Protein AF-A0A7C8I198-F1 (afdb_monomer_lite)

Secondary structure (DSSP, 8-state):
--------------GGG--HHHHHHHHHHHHHHHHHHHHHHHHHHHHHHHHHHHHHHHHTTS-HHHHHS-TTSS-HHHHHHHHHHH---SHHHHHHHTHHHHHHHHHHHHHHHT----S-HHHHHHHHHHHHHHHHHHHHHHHHHHHHHHHHHHHHHHHHHHHHHHHHH-----SS----TTS--PPPS-SHHHHHHHHHHHHSHHHHHHHHTT--HHHHHHHHHSTT-S-SS------------S---PPPPP--

Radius of gyration: 26.75 Å; chains: 1; bounding box: 54×34×114 Å

Organism: NCBI:txid100035

Sequence (256 aa):
MSDQPPTLQSESPDLVKMTQEEYRLFLQTELQKWETRIEWVYQDMDMTETNYRQTGLFYHSTSLQTRTFTPGVLPAPVMQQLKSAFEISSFEEYKAVFAPIYRVTAMLNEARLNLRQSYQIKLLADRCNKVSHLVCEARELWAASRDQYIALKTHVNELMEEEKRRRSRSNVLAWFIPLVKDGMVMPTRTGGEWDIYRKWIWALPETQRSVQAGRSLDTIAVHELYPGYWPEDGHDHVELGQPRPLFGIAPRPEMN

Structure (mmCIF, N/CA/C/O backbone):
data_AF-A0A7C8I198-F1
#
_entry.id   AF-A0A7C8I198-F1
#
loop_
_atom_site.group_PDB
_atom_site.id
_atom_site.type_symbol
_atom_site.label_atom_id
_atom_site.label_alt_id
_atom_site.label_comp_id
_atom_site.label_asym_id
_atom_site.label_entity_id
_atom_site.label_seq_id
_atom_site.pdbx_PDB_ins_code
_atom_site.Cartn_x
_atom_site.Cartn_y
_atom_site.Cartn_z
_atom_site.occupancy
_atom_site.B_iso_or_equiv
_atom_site.auth_seq_id
_atom_site.auth_comp_id
_atom_site.auth_asym_id
_atom_site.auth_atom_id
_atom_site.pdbx_PDB_model_num
ATOM 1 N N . MET A 1 1 ? 6.773 17.607 8.225 1.00 35.84 1 MET A N 1
ATOM 2 C CA . MET A 1 1 ? 5.729 17.725 9.262 1.00 35.84 1 MET A CA 1
ATOM 3 C C . MET A 1 1 ? 6.008 16.630 10.272 1.00 35.84 1 MET A C 1
ATOM 5 O O . MET A 1 1 ? 6.383 15.543 9.856 1.00 35.84 1 MET A O 1
ATOM 9 N N . SER A 1 2 ? 6.016 16.949 11.564 1.00 29.34 2 SER A N 1
ATOM 10 C CA . SER A 1 2 ? 6.378 15.982 12.604 1.00 29.34 2 SER A CA 1
ATOM 11 C C . SER A 1 2 ? 5.176 15.075 12.867 1.00 29.34 2 SER A C 1
ATOM 13 O O . SER A 1 2 ? 4.345 15.406 13.704 1.00 29.34 2 SER A O 1
ATOM 15 N N . ASP A 1 3 ? 5.072 13.963 12.133 1.00 36.66 3 ASP A N 1
ATOM 16 C CA . ASP A 1 3 ? 4.035 12.926 12.295 1.00 36.66 3 ASP A CA 1
ATOM 17 C C . ASP A 1 3 ? 4.314 12.047 13.522 1.00 36.66 3 ASP A C 1
ATOM 19 O O . ASP A 1 3 ? 4.319 10.816 13.454 1.00 36.66 3 ASP A O 1
ATOM 23 N N . GLN A 1 4 ? 4.603 12.670 14.665 1.00 38.44 4 GLN A N 1
ATOM 24 C CA . GLN A 1 4 ? 4.551 11.927 15.911 1.00 38.44 4 GLN A CA 1
ATOM 25 C C . GLN A 1 4 ? 3.078 11.788 16.298 1.00 38.44 4 GLN A C 1
ATOM 27 O O . GLN A 1 4 ? 2.404 12.808 16.471 1.00 38.44 4 GLN A O 1
ATOM 32 N N . PRO A 1 5 ? 2.556 10.553 16.426 1.00 45.06 5 PRO A N 1
ATOM 33 C CA . PRO A 1 5 ? 1.232 10.363 16.989 1.00 45.06 5 PRO A CA 1
ATOM 34 C C . PRO A 1 5 ? 1.202 11.036 18.368 1.00 45.06 5 PRO A C 1
ATOM 36 O O . PRO A 1 5 ? 2.214 10.990 19.072 1.00 45.06 5 PRO A O 1
ATOM 39 N N . PRO A 1 6 ? 0.083 11.671 18.756 1.00 39.38 6 PRO A N 1
ATOM 40 C CA . PRO A 1 6 ? -0.012 12.397 20.014 1.00 39.38 6 PRO A CA 1
ATOM 41 C C . PRO A 1 6 ? 0.483 11.522 21.169 1.00 39.38 6 PRO A C 1
ATOM 43 O O . PRO A 1 6 ? -0.087 10.465 21.456 1.00 39.38 6 PRO A O 1
ATOM 46 N N . THR A 1 7 ? 1.582 11.951 21.793 1.00 38.97 7 THR A N 1
ATOM 47 C CA . THR A 1 7 ? 2.193 11.268 22.931 1.00 38.97 7 THR A CA 1
ATOM 48 C C . THR A 1 7 ? 1.197 11.296 24.083 1.00 38.97 7 THR A C 1
ATOM 50 O O . THR A 1 7 ? 0.856 12.359 24.599 1.00 38.97 7 THR A O 1
ATOM 53 N N . LEU A 1 8 ? 0.689 10.123 24.457 1.00 43.75 8 LEU A N 1
ATOM 54 C CA . LEU A 1 8 ? -0.256 9.958 25.556 1.00 43.75 8 LEU A CA 1
ATOM 55 C C . LEU A 1 8 ? 0.433 10.298 26.883 1.00 43.75 8 LEU A C 1
ATOM 57 O O . LEU A 1 8 ? 1.130 9.465 27.457 1.00 43.75 8 LEU A O 1
ATOM 61 N N . GLN A 1 9 ? 0.203 11.505 27.398 1.00 38.78 9 GLN A N 1
ATOM 62 C CA . GLN A 1 9 ? 0.329 11.750 28.830 1.00 38.78 9 GLN A CA 1
ATOM 63 C C . GLN A 1 9 ? -0.868 11.077 29.509 1.00 38.78 9 GLN A C 1
ATOM 65 O O . GLN A 1 9 ? -1.995 11.563 29.473 1.00 38.78 9 GLN A O 1
ATOM 70 N N . SER A 1 10 ? -0.620 9.881 30.038 1.00 43.16 10 SER A N 1
ATOM 71 C CA . SER A 1 10 ? -1.574 9.089 30.810 1.00 43.16 10 SER A CA 1
ATOM 72 C C . SER A 1 10 ? -1.747 9.702 32.202 1.00 43.16 10 SER A C 1
ATOM 74 O O . SER A 1 10 ? -1.237 9.170 33.187 1.00 43.16 10 SER A O 1
ATOM 76 N N . GLU A 1 11 ? -2.469 10.814 32.306 1.00 49.53 11 GLU A N 1
ATOM 77 C CA . GLU A 1 11 ? -3.082 11.192 33.579 1.00 49.53 11 GLU A CA 1
ATOM 78 C C . GLU A 1 11 ? -4.261 10.245 33.811 1.00 49.53 11 GLU A C 1
ATOM 80 O O . GLU A 1 11 ? -5.388 10.502 33.391 1.00 49.53 11 GLU A O 1
ATOM 85 N N . SER A 1 12 ? -3.979 9.082 34.403 1.00 56.38 12 SER A N 1
ATOM 86 C CA . SER A 1 12 ? -5.031 8.180 34.860 1.00 56.38 12 SER A CA 1
ATOM 87 C C . SER A 1 12 ? -5.838 8.926 35.922 1.00 56.38 12 SER A C 1
ATOM 89 O O . SER A 1 12 ? -5.264 9.257 36.964 1.00 56.38 12 SER A O 1
ATOM 91 N N . PRO A 1 13 ? -7.132 9.217 35.694 1.00 62.44 13 PRO A N 1
ATOM 92 C CA . PRO A 1 13 ? -7.964 9.790 36.739 1.00 62.44 13 PRO A CA 1
ATOM 93 C C . PRO A 1 13 ? -7.928 8.867 37.958 1.00 62.44 13 PRO A C 1
ATOM 95 O O . PRO A 1 13 ? -7.777 7.652 37.821 1.00 62.44 13 PRO A O 1
ATOM 98 N N . ASP A 1 14 ? -8.043 9.446 39.151 1.00 73.25 14 ASP A N 1
ATOM 99 C CA . ASP A 1 14 ? -8.038 8.723 40.423 1.00 73.25 14 ASP A CA 1
ATOM 100 C C . ASP A 1 14 ? -9.321 7.862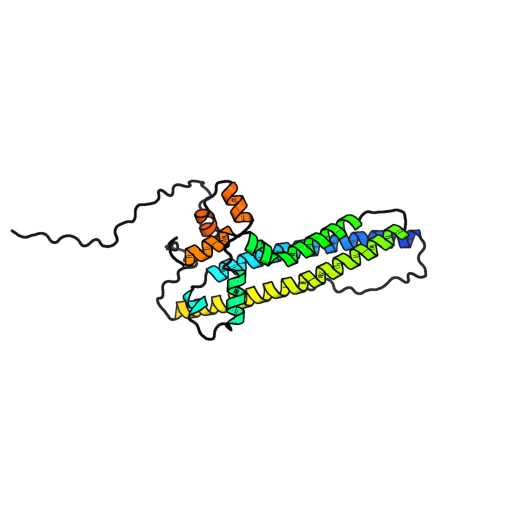 40.507 1.00 73.25 14 ASP A C 1
ATOM 102 O O . ASP A 1 14 ? -10.333 8.250 41.095 1.00 73.25 14 ASP A O 1
ATOM 106 N N . LEU A 1 15 ? -9.307 6.704 39.827 1.00 67.81 15 LEU A N 1
ATOM 107 C CA . LEU A 1 15 ? -10.460 5.822 39.569 1.00 67.81 15 LEU A CA 1
ATOM 108 C C . LEU A 1 15 ? -11.161 5.372 40.862 1.00 67.81 15 LEU A C 1
ATOM 110 O O . LEU A 1 15 ? -12.314 4.953 40.832 1.00 67.81 15 LEU A O 1
ATOM 114 N N . VAL A 1 16 ? -10.477 5.489 42.001 1.00 69.31 16 VAL A N 1
ATOM 115 C CA . VAL A 1 16 ? -10.940 5.093 43.336 1.00 69.31 16 VAL A CA 1
ATOM 116 C C . VAL A 1 16 ? -12.102 5.967 43.845 1.00 69.31 16 VAL A C 1
ATOM 118 O O . VAL A 1 16 ? -12.804 5.553 44.764 1.00 69.31 16 VAL A O 1
ATOM 121 N N . LYS A 1 17 ? -12.354 7.147 43.252 1.00 85.81 17 LYS A N 1
ATOM 122 C CA . LYS A 1 17 ? -13.399 8.089 43.714 1.00 85.81 17 LYS A CA 1
ATOM 123 C C . LYS A 1 17 ? -14.579 8.291 42.758 1.00 85.81 17 LYS A C 1
ATOM 125 O O . LYS A 1 17 ? -15.480 9.053 43.097 1.00 85.81 17 LYS A O 1
ATOM 130 N N . MET A 1 18 ? -14.600 7.643 41.592 1.00 92.44 18 MET A N 1
ATOM 131 C CA . MET A 1 18 ? -15.671 7.857 40.609 1.00 92.44 18 MET A CA 1
ATOM 132 C C . MET A 1 18 ? -16.963 7.141 41.016 1.00 92.44 18 MET A C 1
ATOM 134 O O . MET A 1 18 ? -16.963 5.965 41.385 1.00 92.44 18 MET A O 1
ATOM 138 N N . THR A 1 19 ? -18.091 7.834 40.890 1.00 94.50 19 THR A N 1
ATOM 139 C CA . THR A 1 19 ? -19.419 7.217 40.927 1.00 94.50 19 THR A CA 1
ATOM 140 C C . THR A 1 19 ? -19.600 6.260 39.742 1.00 94.50 19 THR A C 1
ATOM 142 O O . THR A 1 19 ? -18.906 6.342 38.726 1.00 94.50 19 THR A O 1
ATOM 145 N N . GLN A 1 20 ? -20.571 5.346 39.836 1.00 93.25 20 GLN A N 1
ATOM 146 C CA . GLN A 1 20 ? -20.873 4.414 38.742 1.00 93.25 20 GLN A CA 1
ATOM 147 C C . GLN A 1 20 ? -21.224 5.134 37.431 1.00 93.25 20 GLN A C 1
ATOM 149 O O . GLN A 1 20 ? -20.839 4.677 36.356 1.00 93.25 20 GLN A O 1
ATOM 154 N N . GLU A 1 21 ? -21.927 6.263 37.518 1.00 94.06 21 GLU A N 1
ATOM 155 C CA . GLU A 1 21 ? -22.330 7.051 36.354 1.00 94.06 21 GLU A CA 1
ATOM 156 C C . GLU A 1 21 ? -21.140 7.775 35.713 1.00 94.06 21 GLU A C 1
ATOM 158 O O . GLU A 1 21 ? -20.976 7.730 34.494 1.00 94.06 21 GLU A O 1
ATOM 163 N N . GLU A 1 22 ? -20.254 8.360 36.523 1.00 94.56 22 GLU A N 1
ATOM 164 C CA . GLU A 1 22 ? -19.010 8.960 36.029 1.00 94.56 22 GLU A CA 1
ATOM 165 C C . GLU A 1 22 ? -18.119 7.906 35.365 1.00 94.56 22 GLU A C 1
ATOM 167 O O . GLU A 1 22 ? -17.575 8.146 34.288 1.00 94.56 22 GLU A O 1
ATOM 172 N N . TYR A 1 23 ? -17.997 6.717 35.963 1.00 94.31 23 TYR A N 1
ATOM 173 C CA . TYR A 1 23 ? -17.209 5.631 35.384 1.00 94.31 23 TYR A CA 1
ATOM 174 C C . TYR A 1 23 ? -17.820 5.108 34.075 1.00 94.31 23 TYR A C 1
ATOM 176 O O . TYR A 1 23 ? -17.100 4.847 33.110 1.00 94.31 23 TYR A O 1
ATOM 184 N N . ARG A 1 24 ? -19.155 5.013 33.994 1.00 95.06 24 ARG A N 1
ATOM 185 C CA . ARG A 1 24 ? -19.866 4.696 32.748 1.00 95.06 24 ARG A CA 1
ATOM 186 C C . ARG A 1 24 ? -19.532 5.714 31.662 1.00 95.06 24 ARG A C 1
ATOM 188 O O . ARG A 1 24 ? -19.115 5.312 30.579 1.00 95.06 24 ARG A O 1
ATOM 195 N N . LEU A 1 25 ? -19.674 7.007 31.954 1.00 95.19 25 LEU A N 1
ATOM 196 C CA . LEU A 1 25 ? -19.384 8.087 31.010 1.00 95.19 25 LEU A CA 1
ATOM 197 C C . LEU A 1 25 ? -17.915 8.075 30.564 1.00 95.19 25 LEU A C 1
ATOM 199 O O . LEU A 1 25 ? -17.629 8.246 29.377 1.00 95.19 25 LEU A O 1
ATOM 203 N N . PHE A 1 26 ? -16.991 7.807 31.489 1.00 95.12 26 PHE A N 1
ATOM 204 C CA . PHE A 1 26 ? -15.577 7.614 31.180 1.00 95.12 26 PHE A CA 1
ATOM 205 C C . PHE A 1 26 ? -15.370 6.489 30.157 1.00 95.12 26 PHE A C 1
ATOM 207 O O . PHE A 1 26 ? -14.764 6.724 29.115 1.00 95.12 26 PHE A O 1
ATOM 214 N N . LEU A 1 27 ? -15.936 5.298 30.382 1.00 95.50 27 LEU A N 1
ATOM 215 C CA . LEU A 1 27 ? -15.808 4.174 29.445 1.00 95.50 27 LEU A CA 1
ATOM 216 C C . LEU A 1 27 ? -16.413 4.484 28.068 1.00 95.50 27 LEU A C 1
ATOM 218 O O . LEU A 1 27 ? -15.827 4.139 27.044 1.00 95.50 27 LEU A O 1
ATOM 222 N N . GLN A 1 28 ? -17.565 5.158 28.026 1.00 95.06 28 GLN A N 1
ATOM 223 C CA . GLN A 1 28 ? -18.186 5.579 26.765 1.00 95.06 28 GLN A CA 1
ATOM 224 C C . GLN A 1 28 ? -17.299 6.568 25.998 1.00 95.06 28 GLN A C 1
ATOM 226 O O . GLN A 1 28 ? -17.158 6.451 24.779 1.00 95.06 28 GLN A O 1
ATOM 231 N N . THR A 1 29 ? -16.670 7.497 26.718 1.00 95.19 29 THR A N 1
ATOM 232 C CA . THR A 1 29 ? -15.712 8.459 26.163 1.00 95.19 29 THR A CA 1
ATOM 233 C C . THR A 1 29 ? -14.463 7.753 25.636 1.00 95.19 29 THR A C 1
ATOM 235 O O . THR A 1 29 ? -13.978 8.075 24.553 1.00 95.19 29 THR A O 1
ATOM 238 N N . GLU A 1 30 ? -13.952 6.751 26.352 1.00 94.12 30 GLU A N 1
ATOM 239 C CA . GLU A 1 30 ? -12.823 5.946 25.879 1.00 94.12 30 GLU A CA 1
ATOM 240 C C . GLU A 1 30 ? -13.163 5.172 24.598 1.00 94.12 30 GLU A C 1
ATOM 242 O O . GLU A 1 30 ? -12.364 5.181 23.662 1.00 94.12 30 GLU A O 1
ATOM 247 N N . LEU A 1 31 ? -14.357 4.575 24.484 1.00 94.12 31 LEU A N 1
ATOM 248 C CA . LEU A 1 31 ? -14.793 3.936 23.232 1.00 94.12 31 LEU A CA 1
ATOM 249 C C . LEU A 1 31 ? -14.829 4.926 22.059 1.00 94.12 31 LEU A C 1
ATOM 251 O O . LEU A 1 31 ? -14.364 4.592 20.973 1.00 94.12 31 LEU A O 1
ATOM 255 N N . GLN A 1 32 ? -15.311 6.153 22.271 1.00 94.06 32 GLN A N 1
ATOM 256 C CA . GLN A 1 32 ? -15.292 7.189 21.228 1.00 94.06 32 GLN A CA 1
ATOM 257 C C . GLN A 1 32 ? -13.862 7.561 20.813 1.00 94.06 32 GLN A C 1
ATOM 259 O O . GLN A 1 32 ? -13.572 7.699 19.627 1.00 94.06 32 GLN A O 1
ATOM 264 N N . LYS A 1 33 ? -12.925 7.665 21.765 1.00 94.81 33 LYS A N 1
ATOM 265 C CA . LYS A 1 33 ? -11.507 7.899 21.441 1.00 94.81 33 LYS A CA 1
ATOM 266 C C . LYS A 1 33 ? -10.920 6.763 20.602 1.00 94.81 33 LYS A C 1
ATOM 268 O O . LYS A 1 33 ? -10.093 7.020 19.725 1.00 94.81 33 LYS A O 1
ATOM 273 N N . TRP A 1 34 ? -11.323 5.518 20.860 1.00 95.06 34 TRP A N 1
ATOM 274 C CA . TRP A 1 34 ? -10.886 4.373 20.063 1.00 95.06 34 TRP A CA 1
ATOM 275 C C . TRP A 1 34 ? -11.403 4.409 18.628 1.00 95.06 34 TRP A C 1
ATOM 277 O O . TRP A 1 34 ? -10.648 4.043 17.733 1.00 95.06 34 TRP A O 1
ATOM 287 N N . GLU A 1 35 ? -12.624 4.891 18.392 1.00 95.19 35 GLU A N 1
ATOM 288 C CA . GLU A 1 35 ? -13.154 5.089 17.037 1.00 95.19 35 GLU A CA 1
ATOM 289 C C . GLU A 1 35 ? -12.236 5.995 16.213 1.00 95.19 35 GLU A C 1
ATOM 291 O O . GLU A 1 35 ? -11.743 5.585 15.162 1.00 95.19 35 GLU A O 1
ATOM 296 N N . THR A 1 36 ? -11.900 7.173 16.747 1.00 93.50 36 THR A N 1
ATOM 297 C CA . THR A 1 36 ? -10.961 8.096 16.099 1.00 93.50 36 THR A CA 1
ATOM 298 C C . THR A 1 36 ? -9.615 7.425 15.837 1.00 93.50 36 THR A C 1
ATOM 300 O O . THR A 1 36 ? -9.072 7.536 14.743 1.00 93.50 36 THR A O 1
ATOM 303 N N . ARG A 1 37 ? -9.065 6.683 16.806 1.00 93.50 37 ARG A N 1
ATOM 304 C CA . ARG A 1 37 ? -7.781 5.980 16.626 1.00 93.50 37 ARG A CA 1
ATOM 305 C C . ARG A 1 37 ? -7.839 4.927 15.521 1.00 93.50 37 ARG A C 1
ATOM 307 O O . ARG A 1 37 ? -6.871 4.798 14.783 1.00 93.50 37 ARG A O 1
ATOM 314 N N . ILE A 1 38 ? -8.942 4.189 15.408 1.00 96.38 38 ILE A N 1
ATOM 315 C CA . ILE A 1 38 ? -9.137 3.195 14.348 1.00 96.38 38 ILE A CA 1
ATOM 316 C C . ILE A 1 38 ? -9.147 3.877 12.974 1.00 96.38 38 ILE A C 1
ATOM 318 O O . ILE A 1 38 ? -8.448 3.417 12.074 1.00 96.38 38 ILE A O 1
ATOM 322 N N . GLU A 1 39 ? -9.868 4.991 12.825 1.00 95.44 39 GLU A N 1
ATOM 323 C CA . GLU A 1 39 ? -9.894 5.762 11.572 1.00 95.44 39 GLU A CA 1
ATOM 324 C C . GLU A 1 39 ? -8.511 6.290 11.179 1.00 95.44 39 GLU A C 1
ATOM 326 O O . GLU A 1 39 ? -8.121 6.200 10.017 1.00 95.44 39 GLU A O 1
ATOM 331 N N . TRP A 1 40 ? -7.724 6.765 12.147 1.00 93.69 40 TRP A N 1
ATOM 332 C CA . TRP A 1 40 ? -6.342 7.181 11.896 1.00 93.69 40 TRP A CA 1
ATOM 333 C C . TRP A 1 40 ? -5.474 6.043 11.347 1.00 93.69 40 TRP A C 1
ATOM 335 O O . TRP A 1 40 ? -4.679 6.269 10.437 1.00 93.69 40 TRP A O 1
ATOM 345 N N . VAL A 1 41 ? -5.622 4.819 11.869 1.00 94.38 41 VAL A N 1
ATOM 346 C CA . VAL A 1 41 ? -4.869 3.664 11.352 1.00 94.38 41 VAL A CA 1
ATOM 347 C C . VAL A 1 41 ? -5.322 3.313 9.931 1.00 94.38 41 VAL A C 1
ATOM 349 O O . VAL A 1 41 ? -4.471 3.035 9.092 1.00 94.38 41 VAL A O 1
ATOM 352 N N . TYR A 1 42 ? -6.623 3.380 9.625 1.00 95.38 42 TYR A N 1
ATOM 353 C CA . TYR A 1 42 ? -7.116 3.190 8.253 1.00 95.38 42 TYR A CA 1
ATOM 354 C C . TYR A 1 42 ? -6.515 4.194 7.270 1.00 95.38 42 TYR A C 1
ATOM 356 O O . TYR A 1 42 ? -5.971 3.794 6.244 1.00 95.38 42 TYR A O 1
ATOM 364 N N . GLN A 1 43 ? -6.535 5.480 7.617 1.00 94.31 43 GLN A N 1
ATOM 365 C CA . GLN A 1 43 ? -5.976 6.534 6.771 1.00 94.31 43 GLN A CA 1
ATOM 366 C C . GLN A 1 43 ? -4.468 6.354 6.529 1.00 94.31 43 GLN A C 1
ATOM 368 O O . GLN A 1 43 ? -4.000 6.544 5.406 1.00 94.31 43 GLN A O 1
ATOM 373 N N . ASP A 1 44 ? -3.701 5.961 7.553 1.00 93.38 44 ASP A N 1
ATOM 374 C CA . ASP A 1 44 ? -2.257 5.701 7.420 1.00 93.38 44 ASP A CA 1
ATOM 375 C C . ASP A 1 44 ? -1.972 4.487 6.511 1.00 93.38 44 ASP A C 1
ATOM 377 O O . ASP A 1 44 ? -1.031 4.511 5.709 1.00 93.38 44 ASP A O 1
ATOM 381 N N . MET A 1 45 ? -2.808 3.442 6.577 1.00 94.81 45 MET A N 1
ATOM 382 C CA . MET A 1 45 ? -2.716 2.282 5.681 1.00 94.81 45 MET A CA 1
ATOM 383 C C . MET A 1 45 ? -3.011 2.661 4.223 1.00 94.81 45 MET A C 1
ATOM 385 O O . MET A 1 45 ? -2.202 2.347 3.347 1.00 94.81 45 MET A O 1
ATOM 389 N N . ASP A 1 46 ? -4.094 3.398 3.962 1.00 93.62 46 ASP A N 1
ATOM 390 C CA . ASP A 1 46 ? -4.467 3.855 2.612 1.00 93.62 46 ASP A CA 1
ATOM 391 C C . ASP A 1 46 ? -3.381 4.756 1.993 1.00 93.62 46 ASP A C 1
ATOM 393 O O . ASP A 1 46 ? -3.013 4.634 0.815 1.00 93.62 46 ASP A O 1
ATOM 397 N N . MET A 1 47 ? -2.815 5.652 2.809 1.00 93.31 47 MET 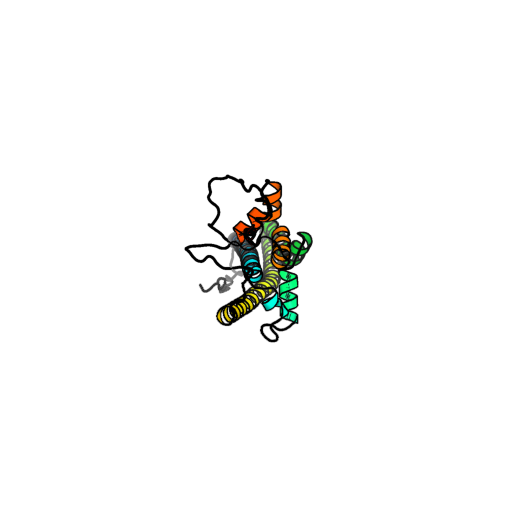A N 1
ATOM 398 C CA . MET A 1 47 ? -1.697 6.510 2.417 1.00 93.31 47 MET A CA 1
ATOM 399 C C . MET A 1 47 ? -0.453 5.684 2.074 1.00 93.31 47 MET A C 1
ATOM 401 O O . MET A 1 47 ? 0.269 5.989 1.123 1.00 93.31 47 MET A O 1
ATOM 405 N N . THR A 1 48 ? -0.188 4.618 2.824 1.00 93.19 48 THR A N 1
ATOM 406 C CA . THR A 1 48 ? 0.967 3.750 2.581 1.00 93.19 48 THR A CA 1
ATOM 407 C C . THR A 1 48 ? 0.812 2.927 1.312 1.00 93.19 48 THR A C 1
ATOM 409 O O . THR A 1 48 ? 1.769 2.834 0.547 1.00 93.19 48 THR A O 1
ATOM 412 N N . GLU A 1 49 ? -0.376 2.391 1.032 1.00 94.88 49 GLU A N 1
ATOM 413 C CA . GLU A 1 49 ? -0.655 1.716 -0.239 1.00 94.88 49 GLU A CA 1
ATOM 414 C C . GLU A 1 49 ? -0.438 2.670 -1.426 1.00 94.88 49 GLU A C 1
ATOM 416 O O . GLU A 1 49 ? 0.200 2.320 -2.422 1.00 94.88 49 GLU A O 1
ATOM 421 N N . THR A 1 50 ? -0.870 3.924 -1.283 1.00 94.31 50 THR A N 1
ATOM 422 C CA . THR A 1 50 ? -0.626 4.982 -2.275 1.00 94.31 50 THR A CA 1
ATOM 423 C C . THR A 1 50 ? 0.867 5.279 -2.449 1.00 94.31 50 THR A C 1
ATOM 425 O O . THR A 1 50 ? 1.362 5.322 -3.577 1.00 94.31 50 THR A O 1
ATOM 428 N N . ASN A 1 51 ? 1.615 5.405 -1.352 1.00 94.62 51 ASN A N 1
ATOM 429 C CA . ASN A 1 51 ? 3.067 5.596 -1.381 1.00 94.62 51 ASN A CA 1
ATOM 430 C C . ASN A 1 51 ? 3.806 4.404 -2.005 1.00 94.62 51 ASN A C 1
ATOM 432 O O . ASN A 1 51 ? 4.793 4.604 -2.715 1.00 94.62 51 ASN A O 1
ATOM 436 N N . TYR A 1 52 ? 3.349 3.176 -1.754 1.00 96.50 52 TYR A N 1
ATOM 437 C CA . TYR A 1 52 ? 3.884 1.966 -2.373 1.00 96.50 52 TYR A CA 1
ATOM 438 C C . TYR A 1 52 ? 3.706 2.013 -3.893 1.00 96.50 52 TYR A C 1
ATOM 440 O O . TYR A 1 52 ? 4.679 1.805 -4.615 1.00 96.50 52 TYR A O 1
ATOM 448 N N . ARG A 1 53 ? 2.516 2.377 -4.392 1.00 96.44 53 ARG A N 1
ATOM 449 C CA . ARG A 1 53 ? 2.272 2.530 -5.837 1.00 96.44 53 ARG A CA 1
ATOM 450 C C . ARG A 1 53 ? 3.176 3.576 -6.467 1.00 96.44 53 ARG A C 1
ATOM 452 O O . ARG A 1 53 ? 3.837 3.296 -7.461 1.00 96.44 53 ARG A O 1
ATOM 459 N N . GLN A 1 54 ? 3.274 4.755 -5.857 1.00 95.81 54 GLN A N 1
ATOM 460 C CA . GLN A 1 54 ? 4.157 5.809 -6.353 1.00 95.81 54 GLN A CA 1
ATOM 461 C C . GLN A 1 54 ? 5.626 5.358 -6.374 1.00 95.81 54 GLN A C 1
ATOM 463 O O . GLN A 1 54 ? 6.369 5.644 -7.311 1.00 95.81 54 GLN A O 1
ATOM 468 N N . THR A 1 55 ? 6.041 4.611 -5.352 1.00 97.12 55 THR A N 1
ATOM 469 C CA . THR A 1 55 ? 7.388 4.044 -5.262 1.00 97.12 55 THR A CA 1
ATOM 470 C C . THR A 1 55 ? 7.618 2.990 -6.350 1.00 97.12 55 THR A C 1
ATOM 472 O O . THR A 1 55 ? 8.684 2.973 -6.960 1.00 97.12 55 THR A O 1
ATOM 475 N N . GLY A 1 56 ? 6.615 2.165 -6.659 1.00 97.25 56 GLY A N 1
ATOM 476 C CA . GLY A 1 56 ? 6.647 1.235 -7.788 1.00 97.25 56 GLY A CA 1
ATOM 477 C C . GLY A 1 56 ? 6.792 1.951 -9.130 1.00 97.25 56 GLY A C 1
ATOM 478 O O . GLY A 1 56 ? 7.636 1.566 -9.935 1.00 97.25 56 GLY A O 1
ATOM 479 N N . LEU A 1 57 ? 6.074 3.058 -9.344 1.00 95.19 57 LEU A N 1
ATOM 480 C CA . LEU A 1 57 ? 6.247 3.890 -10.542 1.00 95.19 57 LEU A CA 1
ATOM 481 C C . LEU A 1 57 ? 7.680 4.419 -10.670 1.00 95.19 57 LEU A C 1
ATOM 483 O O . LEU A 1 57 ? 8.264 4.351 -11.749 1.00 95.19 57 LEU A O 1
ATOM 487 N N . PHE A 1 58 ? 8.286 4.887 -9.576 1.00 94.88 58 PHE A N 1
ATOM 488 C CA . PHE A 1 58 ? 9.686 5.317 -9.596 1.00 94.88 58 PHE A CA 1
ATOM 489 C C . PHE A 1 58 ? 10.646 4.162 -9.869 1.00 94.88 58 PHE A C 1
ATOM 491 O O . PHE A 1 58 ? 11.551 4.313 -10.690 1.00 94.88 58 PHE A O 1
ATOM 498 N N . TYR A 1 59 ? 10.422 2.992 -9.272 1.00 96.31 59 TYR A N 1
ATOM 499 C CA . TYR A 1 59 ? 11.198 1.792 -9.574 1.00 96.31 59 TYR A CA 1
ATOM 500 C C . TYR A 1 59 ? 11.147 1.461 -11.073 1.00 96.31 59 TYR A C 1
ATOM 502 O O . TYR A 1 59 ? 12.193 1.325 -11.714 1.00 96.31 59 TYR A O 1
ATOM 510 N N . HIS A 1 60 ? 9.949 1.456 -11.659 1.00 94.50 60 HIS A N 1
ATOM 511 C CA . HIS A 1 60 ? 9.720 1.302 -13.097 1.00 94.50 60 HIS A CA 1
ATOM 512 C C . HIS A 1 60 ? 9.984 2.572 -13.910 1.00 94.50 60 HIS A C 1
ATOM 514 O O . HIS A 1 60 ? 9.562 2.665 -15.048 1.00 94.50 60 HIS A O 1
ATOM 520 N N . SER A 1 61 ? 10.685 3.565 -13.382 1.00 90.44 61 SER A N 1
ATOM 521 C CA . SER A 1 61 ? 11.253 4.642 -14.199 1.00 90.44 61 SER A CA 1
ATOM 522 C C . SER A 1 61 ? 12.771 4.489 -14.363 1.00 90.44 61 SER A C 1
ATOM 524 O O . SER A 1 61 ? 13.403 5.199 -15.153 1.00 90.44 61 SER A O 1
ATOM 526 N N . THR A 1 62 ? 13.355 3.516 -13.647 1.00 91.00 62 THR A N 1
ATOM 527 C CA . THR A 1 62 ? 14.765 3.126 -13.741 1.00 91.00 62 THR A CA 1
ATOM 528 C C . THR A 1 62 ? 14.970 2.026 -14.773 1.00 91.00 62 THR A C 1
ATOM 530 O O . THR A 1 62 ? 14.114 1.164 -14.977 1.00 91.00 62 THR A O 1
ATOM 533 N N . SER A 1 63 ? 16.124 2.029 -15.434 1.00 89.56 63 SER A N 1
ATOM 534 C CA . SER A 1 63 ? 16.439 1.030 -16.452 1.00 89.56 63 SER A CA 1
ATOM 535 C C . SER A 1 63 ? 16.827 -0.303 -15.808 1.00 89.56 63 SER A C 1
ATOM 537 O O . SER A 1 63 ? 17.529 -0.338 -14.800 1.00 89.56 63 SER A O 1
ATOM 539 N N . LEU A 1 64 ? 16.455 -1.427 -16.415 1.00 89.81 64 LEU A N 1
ATOM 540 C CA . LEU A 1 64 ? 16.887 -2.786 -16.082 1.00 89.81 64 LEU A CA 1
ATOM 541 C C . LEU A 1 64 ? 18.399 -2.841 -15.947 1.00 89.81 64 LEU A C 1
ATOM 543 O O . LEU A 1 64 ? 18.897 -3.480 -15.029 1.00 89.81 64 LEU A O 1
ATOM 547 N N . GLN A 1 65 ? 19.133 -2.110 -16.791 1.00 87.12 65 GLN A N 1
ATOM 548 C CA . GLN A 1 65 ? 20.579 -1.990 -16.650 1.00 87.12 65 GLN A CA 1
ATOM 549 C C . GLN A 1 65 ? 20.997 -1.463 -15.273 1.00 87.12 65 GLN A C 1
ATOM 551 O O . GLN A 1 65 ? 21.967 -1.946 -14.710 1.00 87.12 65 GLN A O 1
ATOM 556 N N . THR A 1 66 ? 20.289 -0.479 -14.726 1.00 88.81 66 THR A N 1
ATOM 557 C CA . THR A 1 66 ? 20.544 0.066 -13.383 1.00 88.81 66 THR A CA 1
ATOM 558 C C . THR A 1 66 ? 20.124 -0.930 -12.305 1.00 88.81 66 THR A C 1
ATOM 560 O O . THR A 1 66 ? 20.811 -1.077 -11.300 1.00 88.81 66 THR A O 1
ATOM 563 N N . ARG A 1 67 ? 19.061 -1.700 -12.563 1.00 89.50 67 ARG A N 1
ATOM 564 C CA . ARG A 1 67 ? 18.555 -2.759 -11.678 1.00 89.50 67 ARG A CA 1
ATOM 565 C C . ARG A 1 67 ? 19.376 -4.063 -11.713 1.00 89.50 67 ARG A C 1
ATOM 567 O O . ARG A 1 67 ? 19.129 -4.949 -10.901 1.00 89.50 67 ARG A O 1
ATOM 574 N N . THR A 1 68 ? 20.313 -4.238 -12.650 1.00 84.19 68 THR A N 1
ATOM 575 C CA . THR A 1 68 ? 21.041 -5.516 -12.840 1.00 84.19 68 THR A CA 1
ATOM 576 C C . THR A 1 68 ? 22.553 -5.381 -12.985 1.00 84.19 68 THR A C 1
ATOM 578 O O . THR A 1 68 ? 23.275 -6.237 -12.483 1.00 84.19 68 THR A O 1
ATOM 581 N N . PHE A 1 69 ? 23.049 -4.331 -13.641 1.00 68.81 69 PHE A N 1
ATOM 582 C CA . PHE A 1 69 ? 24.445 -4.227 -14.083 1.00 68.81 69 PHE A CA 1
ATOM 583 C C . PHE A 1 69 ? 25.275 -3.193 -13.321 1.00 68.81 69 PHE A C 1
ATOM 585 O O . PHE A 1 69 ? 26.392 -2.901 -13.746 1.00 68.81 69 PHE A O 1
ATOM 592 N N . THR A 1 70 ? 24.792 -2.662 -12.196 1.00 65.69 70 THR A N 1
ATOM 593 C CA . THR A 1 70 ? 25.587 -1.742 -11.370 1.00 65.69 70 THR A CA 1
ATOM 594 C C . THR A 1 70 ? 26.003 -2.416 -10.058 1.00 65.69 70 THR A C 1
ATOM 596 O O . THR A 1 70 ? 25.304 -2.285 -9.048 1.00 65.69 70 THR A O 1
ATOM 599 N N . PRO A 1 71 ? 27.132 -3.157 -10.041 1.00 65.50 71 PRO A N 1
ATOM 600 C CA . PRO A 1 71 ? 27.732 -3.628 -8.801 1.00 65.50 71 PRO A CA 1
ATOM 601 C C . PRO A 1 71 ? 27.923 -2.453 -7.833 1.00 65.50 71 PRO A C 1
ATOM 603 O O . PRO A 1 71 ? 28.596 -1.481 -8.168 1.00 65.50 71 PRO A O 1
ATOM 606 N N . GLY A 1 72 ? 27.332 -2.543 -6.640 1.00 70.88 72 GLY A N 1
ATOM 607 C CA . GLY A 1 72 ? 27.604 -1.614 -5.539 1.00 70.88 72 GLY A CA 1
ATOM 608 C C . GLY A 1 72 ? 26.597 -0.487 -5.305 1.00 70.88 72 GLY A C 1
ATOM 609 O O . GLY A 1 72 ? 26.810 0.276 -4.371 1.00 70.88 72 GLY A O 1
ATOM 610 N N . VAL A 1 73 ? 25.507 -0.380 -6.075 1.00 84.12 73 VAL A N 1
AT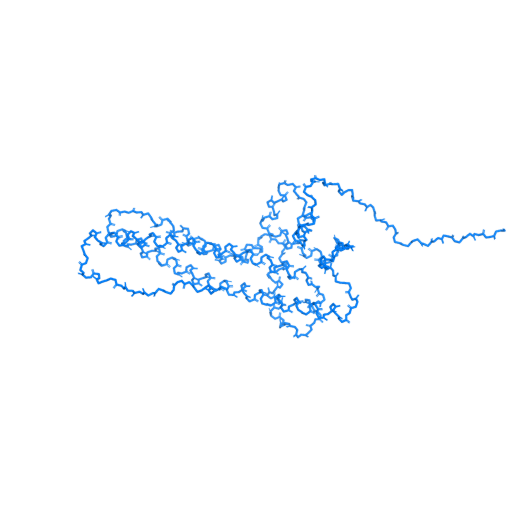OM 611 C CA . VAL A 1 73 ? 24.438 0.598 -5.756 1.00 84.12 73 VAL A CA 1
ATOM 612 C C . VAL A 1 73 ? 23.629 0.112 -4.568 1.00 84.12 73 VAL A C 1
ATOM 614 O O . VAL A 1 73 ? 23.501 0.809 -3.573 1.00 84.12 73 VAL A O 1
ATOM 617 N N . LEU A 1 74 ? 23.131 -1.119 -4.668 1.00 90.44 74 LEU A N 1
ATOM 618 C CA . LEU A 1 74 ? 22.391 -1.791 -3.613 1.00 90.44 74 LEU A CA 1
ATOM 619 C C . LEU A 1 74 ? 22.915 -3.222 -3.443 1.00 90.44 74 LEU A C 1
ATOM 621 O O . LEU A 1 74 ? 23.272 -3.868 -4.436 1.00 90.44 74 LEU A O 1
ATOM 625 N N . PRO A 1 75 ? 22.945 -3.754 -2.207 1.00 92.19 75 PRO A N 1
ATOM 626 C CA . PRO A 1 75 ? 23.248 -5.159 -1.963 1.00 92.19 75 PRO A CA 1
ATOM 627 C C . PRO A 1 75 ? 22.262 -6.096 -2.680 1.00 92.19 75 PRO A C 1
ATOM 629 O O . PRO A 1 75 ? 21.075 -5.793 -2.802 1.00 92.19 75 PRO A O 1
ATOM 632 N N . ALA A 1 76 ? 22.723 -7.282 -3.092 1.00 92.06 76 A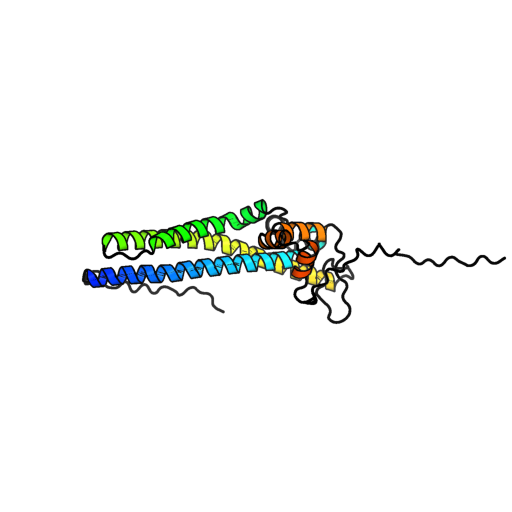LA A N 1
ATOM 633 C CA . ALA A 1 76 ? 21.883 -8.264 -3.790 1.00 92.06 76 ALA A CA 1
ATOM 634 C C . ALA A 1 76 ? 20.581 -8.642 -3.041 1.00 92.06 76 ALA A C 1
ATOM 636 O O . ALA A 1 76 ? 19.541 -8.697 -3.700 1.00 92.06 76 ALA A O 1
ATOM 637 N N . PRO A 1 77 ? 20.572 -8.826 -1.700 1.00 94.38 77 PRO A N 1
ATOM 638 C CA . PRO A 1 77 ? 19.331 -9.084 -0.962 1.00 94.38 77 PRO A CA 1
ATOM 639 C C . PRO A 1 77 ? 18.309 -7.945 -1.077 1.00 94.38 77 PRO A C 1
ATOM 641 O O . PRO A 1 77 ? 17.116 -8.199 -1.220 1.00 94.38 77 PRO A O 1
ATOM 644 N N . VAL A 1 78 ? 18.773 -6.692 -1.086 1.00 94.88 78 VAL A N 1
ATOM 645 C CA . VAL A 1 78 ? 17.909 -5.511 -1.240 1.00 94.88 78 VAL A CA 1
ATOM 646 C C . VAL A 1 78 ? 17.331 -5.452 -2.652 1.00 94.88 78 VAL A C 1
ATOM 648 O O . VAL A 1 78 ? 16.139 -5.217 -2.834 1.00 94.88 78 VAL A O 1
ATOM 651 N N . MET A 1 79 ? 18.145 -5.743 -3.670 1.00 94.69 79 MET A N 1
ATOM 652 C CA . MET A 1 79 ? 17.653 -5.830 -5.048 1.00 94.69 79 MET A CA 1
ATOM 653 C C . MET A 1 79 ? 16.625 -6.946 -5.231 1.00 94.69 79 MET A C 1
ATOM 655 O O . MET A 1 79 ? 15.644 -6.760 -5.950 1.00 94.69 79 MET A O 1
ATOM 659 N N . GLN A 1 80 ? 16.819 -8.093 -4.577 1.00 94.75 80 GLN A N 1
ATOM 660 C CA . GLN A 1 80 ? 15.838 -9.175 -4.580 1.00 94.75 80 GLN A CA 1
ATOM 661 C C . GLN A 1 80 ? 14.529 -8.740 -3.911 1.00 94.75 80 GLN A C 1
ATOM 663 O O . GLN A 1 80 ? 13.461 -9.015 -4.453 1.00 94.75 80 GLN A O 1
ATOM 668 N N . GLN A 1 81 ? 14.607 -8.012 -2.794 1.00 95.56 81 GLN A N 1
ATOM 669 C CA . GLN A 1 81 ? 13.438 -7.456 -2.117 1.00 95.56 81 GLN A CA 1
ATOM 670 C C . GLN A 1 81 ? 12.664 -6.491 -3.029 1.00 95.56 81 GLN A C 1
ATOM 672 O O . GLN A 1 81 ? 11.454 -6.642 -3.195 1.00 95.56 81 GLN A O 1
ATOM 677 N N . LEU A 1 82 ? 13.354 -5.556 -3.692 1.00 96.88 82 LEU A N 1
ATOM 678 C CA . LEU A 1 82 ? 12.735 -4.632 -4.648 1.00 96.88 82 LEU A CA 1
ATOM 679 C C . LEU A 1 82 ? 12.054 -5.366 -5.809 1.00 96.88 82 LEU A C 1
ATOM 681 O O . LEU A 1 82 ? 10.938 -5.016 -6.178 1.00 96.88 82 LEU A O 1
ATOM 685 N N . LYS A 1 83 ? 12.689 -6.410 -6.355 1.00 96.31 83 LYS A N 1
ATOM 686 C CA . LYS A 1 83 ? 12.083 -7.241 -7.405 1.00 96.31 83 LYS A CA 1
ATOM 687 C C . LYS A 1 83 ? 10.844 -7.976 -6.910 1.00 96.31 83 LYS A C 1
ATOM 689 O O . LYS A 1 83 ? 9.818 -7.928 -7.570 1.00 96.31 83 LYS A O 1
ATOM 694 N N . SER A 1 84 ? 10.903 -8.598 -5.731 1.00 96.50 84 SER A N 1
ATOM 695 C CA . SER A 1 84 ? 9.725 -9.262 -5.157 1.00 96.50 84 SER A CA 1
ATOM 696 C C . SER A 1 84 ? 8.571 -8.296 -4.881 1.00 96.50 84 SER A C 1
ATOM 698 O O . SER A 1 84 ? 7.418 -8.705 -4.927 1.00 96.50 84 SER A O 1
ATOM 700 N N . ALA A 1 85 ? 8.875 -7.020 -4.622 1.00 97.19 85 ALA A N 1
ATOM 701 C CA . ALA A 1 85 ? 7.873 -5.996 -4.375 1.00 97.19 85 ALA A CA 1
ATOM 702 C C . ALA A 1 85 ? 7.283 -5.417 -5.668 1.00 97.19 85 ALA A C 1
ATOM 704 O O . ALA A 1 85 ? 6.083 -5.176 -5.711 1.00 97.19 85 ALA A O 1
ATOM 705 N N . PHE A 1 86 ? 8.094 -5.169 -6.700 1.00 97.94 86 PHE A N 1
ATOM 706 C CA . PHE A 1 86 ? 7.687 -4.379 -7.869 1.00 97.94 86 PHE A CA 1
ATOM 707 C C . PHE A 1 86 ? 7.720 -5.145 -9.199 1.00 97.94 86 PHE A C 1
ATOM 709 O O . PHE A 1 86 ? 7.269 -4.630 -10.203 1.00 97.94 86 PHE A O 1
ATOM 716 N N . GLU A 1 87 ? 8.181 -6.392 -9.256 1.00 97.50 87 GLU A N 1
ATOM 717 C CA . GLU A 1 87 ? 8.101 -7.226 -10.473 1.00 97.50 87 GLU A CA 1
ATOM 718 C C . GLU A 1 87 ? 7.020 -8.313 -10.366 1.00 97.50 87 GLU A C 1
ATOM 720 O O . GLU A 1 87 ? 7.106 -9.361 -11.006 1.00 97.50 87 GLU A O 1
ATOM 725 N N . ILE A 1 88 ? 5.985 -8.052 -9.563 1.00 98.06 88 ILE A N 1
ATOM 726 C CA . ILE A 1 88 ? 4.786 -8.888 -9.491 1.00 98.06 88 ILE A CA 1
ATOM 727 C C . ILE A 1 88 ? 4.006 -8.843 -10.811 1.00 98.06 88 ILE A C 1
ATOM 729 O O . ILE A 1 88 ? 4.029 -7.861 -11.554 1.00 98.06 88 ILE A O 1
ATOM 733 N N . SER A 1 89 ? 3.306 -9.928 -11.109 1.00 97.12 89 SER A N 1
ATOM 734 C CA . SER A 1 89 ? 2.644 -10.166 -12.393 1.00 97.12 89 SER A CA 1
ATOM 735 C C . SER A 1 89 ? 1.172 -10.554 -12.275 1.00 97.12 89 SER A C 1
ATOM 737 O O . SER A 1 89 ? 0.485 -10.702 -13.289 1.00 97.12 89 SER A O 1
ATOM 739 N N . SER A 1 90 ? 0.682 -10.709 -11.046 1.00 97.38 90 SER A N 1
ATOM 740 C CA . SER A 1 90 ? -0.673 -11.148 -10.740 1.00 97.38 90 SER A CA 1
ATOM 741 C C . SER A 1 90 ? -1.252 -10.417 -9.531 1.00 97.38 90 SER A C 1
ATOM 743 O O . SER A 1 90 ? -0.533 -9.936 -8.652 1.00 97.38 90 SER A O 1
ATOM 745 N N . PHE A 1 91 ? -2.579 -10.371 -9.470 1.00 96.56 91 PHE A N 1
ATOM 746 C CA . PHE A 1 91 ? -3.298 -9.802 -8.333 1.00 96.56 91 PHE A CA 1
ATOM 747 C C . PHE A 1 91 ? -3.086 -10.619 -7.052 1.00 96.56 91 PHE A C 1
ATOM 749 O O . PHE A 1 91 ? -3.085 -10.081 -5.950 1.00 96.56 91 PHE A O 1
ATOM 756 N N . GLU A 1 92 ? -2.859 -11.922 -7.176 1.00 97.62 92 GLU A N 1
ATOM 757 C CA . GLU A 1 92 ? -2.548 -12.817 -6.068 1.00 97.62 92 GLU A CA 1
ATOM 758 C C . GLU A 1 92 ? -1.205 -12.461 -5.420 1.00 97.62 92 GLU A C 1
ATOM 760 O O . GLU A 1 92 ? -1.113 -12.412 -4.193 1.00 97.62 92 GLU A O 1
ATOM 765 N N . GLU A 1 93 ? -0.186 -12.148 -6.225 1.00 97.69 93 GLU A N 1
ATOM 766 C CA . GLU A 1 93 ? 1.104 -11.656 -5.731 1.00 97.69 93 GLU A CA 1
ATOM 767 C C . GLU A 1 93 ? 0.960 -10.281 -5.072 1.00 97.69 93 GLU A C 1
ATOM 769 O O . GLU A 1 93 ? 1.495 -10.069 -3.984 1.00 97.69 93 GLU A O 1
ATOM 774 N N . TYR A 1 94 ? 0.167 -9.377 -5.660 1.00 96.69 94 TYR A N 1
ATOM 775 C CA . TYR A 1 94 ? -0.173 -8.103 -5.020 1.00 96.69 94 TYR A CA 1
ATOM 776 C C . TYR A 1 94 ? -0.820 -8.330 -3.645 1.00 96.69 94 TYR A C 1
ATOM 778 O O . TYR A 1 94 ? -0.392 -7.769 -2.636 1.00 96.69 94 TYR A O 1
ATOM 786 N N . LYS A 1 95 ? -1.808 -9.226 -3.563 1.00 96.31 95 LYS A N 1
ATOM 787 C CA . LYS A 1 95 ? -2.454 -9.572 -2.293 1.00 96.31 95 LYS A CA 1
ATOM 788 C C . LYS A 1 95 ? -1.489 -10.183 -1.284 1.00 96.31 95 LYS A C 1
ATOM 790 O O . LYS A 1 95 ? -1.687 -9.986 -0.089 1.00 96.31 95 LYS A O 1
ATOM 795 N N . ALA A 1 96 ? -0.480 -10.927 -1.734 1.00 96.00 96 ALA A N 1
ATOM 796 C CA . ALA A 1 96 ? 0.543 -11.479 -0.855 1.00 96.00 96 ALA A CA 1
ATOM 797 C C . ALA A 1 96 ? 1.414 -10.371 -0.239 1.00 96.00 96 ALA A C 1
ATOM 799 O O . ALA A 1 96 ? 1.669 -10.416 0.964 1.00 96.00 96 ALA A O 1
ATOM 800 N N . VAL A 1 97 ? 1.787 -9.346 -1.017 1.00 94.50 97 VAL A N 1
ATOM 801 C CA . VAL A 1 97 ? 2.495 -8.151 -0.512 1.00 94.50 97 VAL A CA 1
ATOM 802 C C . VAL A 1 97 ? 1.665 -7.440 0.566 1.00 94.50 97 VAL A C 1
ATOM 804 O O . VAL A 1 97 ? 2.183 -7.094 1.625 1.00 94.50 97 VAL A O 1
ATOM 807 N N . PHE A 1 98 ? 0.355 -7.298 0.344 1.00 95.50 98 PHE A N 1
ATOM 808 C CA . PHE A 1 98 ? -0.563 -6.603 1.256 1.00 95.50 98 PHE A CA 1
ATOM 809 C C . PHE A 1 98 ? -1.212 -7.499 2.327 1.00 95.50 98 PHE A C 1
ATOM 811 O O . PHE A 1 98 ? -2.024 -7.023 3.124 1.00 95.50 98 PHE A O 1
ATOM 818 N N . ALA A 1 99 ? -0.837 -8.779 2.423 1.00 95.31 99 ALA A N 1
ATOM 819 C CA . ALA A 1 99 ? -1.429 -9.716 3.380 1.00 95.31 99 ALA A CA 1
ATOM 820 C C . ALA A 1 99 ? -1.354 -9.247 4.851 1.00 95.31 99 ALA A C 1
ATOM 822 O O . ALA A 1 99 ? -2.356 -9.392 5.563 1.00 95.31 99 ALA A O 1
ATOM 823 N N . PRO A 1 100 ? -0.244 -8.640 5.329 1.00 94.44 100 PRO A N 1
ATOM 824 C CA . PRO A 1 100 ? -0.192 -8.075 6.677 1.00 94.44 100 PRO A CA 1
ATOM 825 C C . PRO A 1 100 ? -1.225 -6.964 6.899 1.00 94.44 100 PRO A C 1
ATOM 827 O O . PRO A 1 100 ? -1.893 -6.953 7.931 1.00 94.44 100 PRO A O 1
ATOM 830 N N . ILE A 1 101 ? -1.418 -6.081 5.914 1.00 94.31 101 ILE A N 1
ATOM 831 C CA . ILE A 1 101 ? -2.399 -4.987 5.977 1.00 94.31 101 ILE A CA 1
ATOM 832 C C . ILE A 1 101 ? -3.816 -5.555 6.063 1.00 94.31 101 ILE A C 1
ATOM 834 O O . ILE A 1 101 ? -4.583 -5.140 6.925 1.00 94.31 101 ILE A O 1
ATOM 838 N N . TYR A 1 102 ? -4.153 -6.574 5.268 1.00 95.44 102 TYR A N 1
ATOM 839 C CA . TYR A 1 102 ? -5.476 -7.206 5.349 1.00 95.44 102 TYR A CA 1
ATOM 840 C C . TYR A 1 102 ? -5.754 -7.834 6.718 1.00 95.44 102 TYR A C 1
ATOM 842 O O . TYR A 1 102 ? -6.890 -7.791 7.199 1.00 95.44 102 TYR A O 1
ATOM 850 N N . ARG A 1 103 ? -4.727 -8.383 7.378 1.00 96.56 103 ARG A N 1
ATOM 851 C CA . ARG A 1 103 ? -4.852 -8.875 8.755 1.00 96.56 103 ARG A CA 1
ATOM 852 C C . ARG A 1 103 ? -5.126 -7.730 9.734 1.00 96.56 103 ARG A C 1
ATOM 854 O O . ARG A 1 103 ? -6.037 -7.859 10.549 1.00 96.56 103 ARG A O 1
ATOM 861 N N . VAL A 1 104 ? -4.408 -6.611 9.620 1.00 97.56 104 VAL A N 1
ATOM 862 C CA . VAL A 1 104 ? -4.662 -5.394 10.416 1.00 97.56 104 VAL A CA 1
ATOM 863 C C . VAL A 1 104 ? -6.096 -4.900 10.196 1.00 97.56 104 VAL A C 1
ATOM 865 O O . VAL A 1 104 ? -6.831 -4.706 11.162 1.00 97.56 104 VAL A O 1
ATOM 868 N N . THR A 1 105 ? -6.547 -4.785 8.944 1.00 97.44 105 THR A N 1
ATOM 869 C CA . THR A 1 105 ? -7.925 -4.405 8.593 1.00 97.44 105 THR A CA 1
ATOM 870 C C . THR A 1 105 ? -8.963 -5.317 9.248 1.00 97.44 105 THR A C 1
ATOM 872 O O . THR A 1 105 ? -9.954 -4.832 9.791 1.00 97.44 105 THR A O 1
ATOM 875 N N . ALA A 1 106 ? -8.753 -6.637 9.244 1.00 97.81 106 ALA A N 1
ATOM 876 C CA . ALA A 1 106 ? -9.669 -7.574 9.892 1.00 97.81 106 ALA A CA 1
ATOM 877 C C . ALA A 1 106 ? -9.777 -7.322 11.409 1.00 97.81 106 ALA A C 1
ATOM 879 O O . ALA A 1 106 ? -10.884 -7.285 11.947 1.00 97.81 106 ALA A O 1
ATOM 880 N N . MET A 1 107 ? -8.649 -7.071 12.080 1.00 98.19 107 MET A N 1
ATOM 881 C CA . MET A 1 107 ? -8.609 -6.773 13.517 1.00 98.19 107 MET A CA 1
ATOM 882 C C . MET A 1 107 ? -9.282 -5.439 13.852 1.00 98.19 107 MET A C 1
ATOM 884 O O . MET A 1 107 ? -10.050 -5.352 14.810 1.00 98.19 107 MET A O 1
ATOM 888 N N . LEU A 1 108 ? -9.046 -4.402 13.044 1.00 98.00 108 LEU A N 1
ATOM 889 C CA . LEU A 1 108 ? -9.694 -3.101 13.211 1.00 98.00 108 LEU A CA 1
ATOM 890 C C . LEU A 1 108 ? -11.204 -3.190 12.969 1.00 98.00 108 LEU A C 1
ATOM 892 O O . LEU A 1 108 ? -11.979 -2.589 13.710 1.00 98.00 108 LEU A O 1
ATOM 896 N N . ASN A 1 109 ? -11.648 -3.974 11.986 1.00 97.81 109 ASN A N 1
ATOM 897 C CA . ASN A 1 109 ? -13.069 -4.243 11.771 1.00 97.81 109 ASN A CA 1
ATOM 898 C C . ASN A 1 109 ? -13.700 -4.964 12.965 1.00 97.81 109 ASN A C 1
ATOM 900 O O . ASN A 1 109 ? -14.779 -4.571 13.413 1.00 97.81 109 ASN A O 1
ATOM 904 N N . GLU A 1 110 ? -13.024 -5.960 13.541 1.00 97.50 110 GLU A N 1
ATOM 905 C CA . GLU A 1 110 ? -13.494 -6.591 14.775 1.00 97.50 110 GLU A CA 1
ATOM 906 C C . GLU A 1 110 ? -13.555 -5.586 15.938 1.00 97.50 110 GLU A C 1
ATOM 908 O O . GLU A 1 110 ? -14.537 -5.562 16.688 1.00 97.50 110 GLU A O 1
ATOM 913 N N . ALA A 1 111 ? -12.562 -4.703 16.068 1.00 97.44 111 ALA A N 1
ATOM 914 C CA . ALA A 1 111 ? -12.575 -3.644 17.071 1.00 97.44 111 ALA A CA 1
ATOM 915 C C . ALA A 1 111 ? -13.786 -2.710 16.881 1.00 97.44 111 ALA A C 1
ATOM 917 O O . ALA A 1 111 ? -14.502 -2.443 17.847 1.00 97.44 111 ALA A O 1
ATOM 918 N N . ARG A 1 112 ? -14.108 -2.310 15.641 1.00 96.75 112 ARG A N 1
ATOM 919 C CA . ARG A 1 112 ? -15.295 -1.486 15.330 1.00 96.75 112 ARG A CA 1
ATOM 920 C C . ARG A 1 112 ? -16.600 -2.138 15.769 1.00 96.75 112 ARG A C 1
ATOM 922 O O . ARG A 1 112 ? -17.467 -1.460 16.319 1.00 96.75 112 ARG A O 1
ATOM 929 N N . LEU A 1 113 ? -16.740 -3.453 15.596 1.00 95.81 113 LEU A N 1
ATOM 930 C CA . LEU A 1 113 ? -17.931 -4.182 16.050 1.00 95.81 113 LEU A CA 1
ATOM 931 C C . LEU A 1 113 ? -18.138 -4.089 17.575 1.00 95.81 113 LEU A C 1
ATOM 933 O O . LEU A 1 113 ? -19.271 -4.218 18.048 1.00 95.81 113 LEU A O 1
ATOM 937 N N . ASN A 1 114 ? -17.071 -3.822 18.335 1.00 95.31 114 ASN A N 1
ATOM 938 C CA . ASN A 1 114 ? -17.084 -3.683 19.791 1.00 95.31 114 ASN A CA 1
ATOM 939 C C . ASN A 1 114 ? -17.235 -2.230 20.283 1.00 95.31 114 ASN A C 1
ATOM 941 O O . ASN A 1 114 ? -17.399 -2.030 21.484 1.00 95.31 114 ASN A O 1
ATOM 945 N N . LEU A 1 115 ? -17.293 -1.228 19.397 1.00 93.94 115 LEU A N 1
ATOM 946 C CA . LEU A 1 115 ? -17.505 0.188 19.760 1.00 93.94 115 LEU A CA 1
ATOM 947 C C . LEU A 1 115 ? -18.950 0.524 20.172 1.00 93.94 115 LEU A C 1
ATOM 949 O O . LEU A 1 115 ? -19.288 1.674 20.448 1.00 93.94 115 LEU A O 1
ATOM 953 N N . ARG A 1 116 ? -19.839 -0.473 20.210 1.00 90.44 116 ARG A N 1
ATOM 954 C CA . ARG A 1 116 ? -21.248 -0.267 20.555 1.00 90.44 116 ARG A CA 1
ATOM 955 C C . ARG A 1 116 ? -21.385 0.275 21.976 1.00 90.44 116 ARG A C 1
ATOM 957 O O . ARG A 1 116 ? -20.826 -0.276 22.927 1.00 90.44 116 ARG A O 1
ATOM 964 N N . GLN A 1 117 ? -22.238 1.280 22.126 1.00 85.12 117 GLN A N 1
ATOM 965 C CA . GLN A 1 117 ? -22.613 1.820 23.428 1.00 85.12 117 GLN A CA 1
ATOM 966 C C . GLN A 1 117 ? -23.467 0.811 24.221 1.00 85.12 117 GLN A C 1
ATOM 968 O O . GLN A 1 117 ? -24.096 -0.094 23.664 1.00 85.12 117 GLN A O 1
ATOM 973 N N . SER A 1 118 ? -23.440 0.928 25.546 1.00 87.69 118 SER A N 1
ATOM 974 C CA . SER A 1 118 ? -24.225 0.118 26.483 1.00 87.69 118 SER A CA 1
ATOM 975 C C . SER A 1 118 ? -24.453 0.904 27.773 1.00 87.69 118 SER A C 1
ATOM 977 O O . SER A 1 118 ? -23.658 1.774 28.118 1.00 87.69 118 SER A O 1
ATOM 979 N N . TYR A 1 119 ? -25.530 0.593 28.493 1.00 84.31 119 TYR A N 1
ATOM 980 C CA . TYR A 1 119 ? -25.764 1.103 29.850 1.00 84.31 119 TYR A CA 1
ATOM 981 C C . TYR A 1 119 ? -25.129 0.213 30.929 1.00 84.31 119 TYR A C 1
ATOM 983 O O . TYR A 1 119 ? -24.943 0.649 32.060 1.00 84.31 119 TYR A O 1
ATOM 991 N N . GLN A 1 120 ? -24.762 -1.027 30.591 1.00 95.19 120 GLN A N 1
ATOM 992 C CA . GLN A 1 120 ? -24.129 -1.958 31.524 1.00 95.19 120 GLN A CA 1
ATOM 993 C C . GLN A 1 120 ? -22.619 -1.702 31.598 1.00 95.19 120 GLN A C 1
ATOM 995 O O . GLN A 1 120 ? -21.896 -1.980 30.640 1.00 95.19 120 GLN A O 1
ATOM 1000 N N . ILE A 1 121 ? -22.146 -1.227 32.755 1.00 93.88 121 ILE A N 1
ATOM 1001 C CA . ILE A 1 121 ? -20.736 -0.871 33.005 1.00 93.88 121 ILE A CA 1
ATOM 1002 C C . ILE A 1 121 ? -19.790 -2.037 32.717 1.00 93.88 121 ILE A C 1
ATOM 1004 O O . ILE A 1 121 ? -18.803 -1.857 32.014 1.00 93.88 121 ILE A O 1
ATOM 1008 N N . LYS A 1 122 ? -20.105 -3.243 33.208 1.00 94.62 122 LYS A N 1
ATOM 1009 C CA . LYS A 1 122 ? -19.261 -4.429 32.992 1.00 94.62 122 LYS A CA 1
ATOM 1010 C C . LYS A 1 122 ? -19.053 -4.712 31.500 1.00 94.62 122 LYS A C 1
ATOM 1012 O O . LYS A 1 122 ? -17.926 -4.875 31.057 1.00 94.62 122 LYS A O 1
ATOM 1017 N N . LEU A 1 123 ? -20.135 -4.673 30.720 1.00 94.44 123 LEU A N 1
ATOM 1018 C CA . LEU A 1 123 ? -20.079 -4.885 29.274 1.00 94.44 123 LEU A CA 1
ATOM 1019 C C . LEU A 1 123 ? -19.295 -3.779 28.549 1.00 94.44 123 LEU A C 1
ATOM 1021 O O . LEU A 1 123 ? -18.593 -4.069 27.585 1.00 94.44 123 LEU A O 1
ATOM 1025 N N . LEU A 1 124 ? -19.407 -2.520 28.990 1.00 93.88 124 LEU A N 1
ATOM 1026 C CA . LEU A 1 124 ? -18.586 -1.426 28.459 1.00 93.88 124 LEU A CA 1
ATOM 1027 C C . LEU A 1 124 ? -17.100 -1.643 28.756 1.00 93.88 124 LEU A C 1
ATOM 1029 O O . LEU A 1 124 ? -16.283 -1.493 27.854 1.00 93.88 124 LEU A O 1
ATOM 1033 N N . ALA A 1 125 ? -16.755 -2.022 29.987 1.00 94.31 125 ALA A N 1
ATOM 1034 C CA . ALA A 1 125 ? -15.374 -2.271 30.387 1.00 94.31 125 ALA A CA 1
ATOM 1035 C C . ALA A 1 125 ? -14.760 -3.428 29.580 1.00 94.31 125 ALA A C 1
ATOM 1037 O O . ALA A 1 125 ? -13.667 -3.283 29.033 1.00 94.31 125 ALA A O 1
ATOM 1038 N N . ASP A 1 126 ? -15.498 -4.531 29.416 1.00 95.19 126 ASP A N 1
ATOM 1039 C CA . ASP A 1 126 ? -15.075 -5.676 28.602 1.00 95.19 126 ASP A CA 1
ATOM 1040 C C . ASP A 1 126 ? -14.839 -5.269 27.135 1.00 95.19 126 ASP A C 1
ATOM 1042 O O . ASP A 1 126 ? -13.835 -5.652 26.528 1.00 95.19 126 ASP A O 1
ATOM 1046 N N . ARG A 1 127 ? -15.723 -4.433 26.570 1.00 95.44 127 ARG A N 1
ATOM 1047 C CA . ARG A 1 127 ? -15.565 -3.878 25.216 1.00 95.44 127 ARG A CA 1
ATOM 1048 C C . ARG A 1 127 ? -14.348 -2.968 25.104 1.00 95.44 127 ARG A C 1
ATOM 1050 O O . ARG A 1 127 ? -13.576 -3.148 24.168 1.00 95.44 127 ARG A O 1
ATOM 1057 N N . CYS A 1 128 ? -14.143 -2.042 26.042 1.00 95.12 128 CYS A N 1
ATOM 1058 C CA . CYS A 1 128 ? -12.963 -1.173 26.068 1.00 95.12 128 CYS A CA 1
ATOM 1059 C C . CYS A 1 128 ? -11.671 -1.992 26.075 1.00 95.12 128 CYS A C 1
ATOM 1061 O O . CYS A 1 128 ? -10.773 -1.723 25.281 1.00 95.12 128 CYS A O 1
ATOM 1063 N N . ASN A 1 129 ? -11.598 -3.017 26.927 1.00 95.56 129 ASN A N 1
ATOM 1064 C CA . ASN A 1 129 ? -10.435 -3.897 27.014 1.00 95.56 129 ASN A CA 1
ATOM 1065 C C . ASN A 1 129 ? -10.202 -4.652 25.700 1.00 95.56 129 ASN A C 1
ATOM 1067 O O . ASN A 1 129 ? -9.078 -4.680 25.199 1.00 95.56 129 ASN A O 1
ATOM 1071 N N . LYS A 1 130 ? -11.264 -5.212 25.107 1.00 97.12 130 LYS A N 1
ATOM 1072 C CA . LYS A 1 130 ? -11.174 -5.931 23.832 1.00 97.12 130 LYS A CA 1
ATOM 1073 C C . LYS A 1 130 ? -10.741 -5.020 22.680 1.00 97.12 130 LYS A C 1
ATOM 1075 O O . LYS A 1 130 ? -9.852 -5.391 21.919 1.00 97.12 130 LYS A O 1
ATOM 1080 N N . VAL A 1 131 ? -11.339 -3.834 22.559 1.00 97.56 131 VAL A N 1
ATOM 1081 C CA . VAL A 1 131 ? -10.973 -2.834 21.542 1.00 97.56 131 VAL A CA 1
ATOM 1082 C C . VAL A 1 131 ? -9.524 -2.400 21.723 1.00 97.56 131 VAL A C 1
ATOM 1084 O O . VAL A 1 131 ? -8.771 -2.411 20.756 1.00 97.56 131 VAL A O 1
ATOM 1087 N N . SER A 1 132 ? -9.120 -2.080 22.954 1.00 96.19 132 SER A N 1
ATOM 1088 C CA . SER A 1 132 ? -7.745 -1.697 23.280 1.00 96.19 132 SER A CA 1
ATOM 1089 C C . SER A 1 132 ? -6.747 -2.770 22.841 1.00 96.19 132 SER A C 1
ATOM 1091 O O . SER A 1 132 ? -5.812 -2.468 22.106 1.00 96.19 132 SER A O 1
ATOM 1093 N N . HIS A 1 133 ? -6.989 -4.035 23.203 1.00 97.00 133 HIS A N 1
ATOM 1094 C CA . HIS A 1 133 ? -6.126 -5.151 22.813 1.00 97.00 133 HIS A CA 1
ATOM 1095 C C . HIS A 1 133 ? -6.010 -5.284 21.289 1.00 97.00 133 HIS A C 1
ATOM 1097 O O . HIS A 1 133 ? -4.903 -5.297 20.756 1.00 97.00 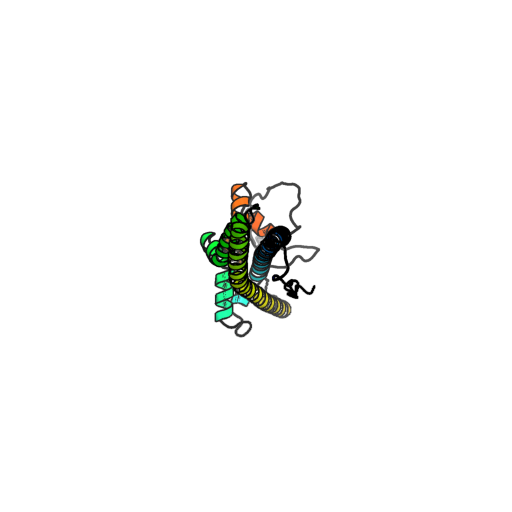133 HIS A O 1
ATOM 1103 N N . LEU A 1 134 ? -7.146 -5.342 20.582 1.00 97.88 134 LEU A N 1
ATOM 1104 C CA . LEU A 1 134 ? -7.172 -5.489 19.124 1.00 97.88 134 LEU A CA 1
ATOM 1105 C C . LEU A 1 134 ? -6.454 -4.336 18.420 1.00 97.88 134 LEU A C 1
ATOM 1107 O O . LEU A 1 134 ? -5.685 -4.572 17.495 1.00 97.88 134 LEU A O 1
ATOM 1111 N N . VAL A 1 135 ? -6.686 -3.094 18.854 1.00 96.19 135 VAL A N 1
ATOM 1112 C CA . VAL A 1 135 ? -6.063 -1.915 18.242 1.00 96.19 135 VAL A CA 1
ATOM 1113 C C . VAL A 1 135 ? -4.563 -1.865 18.539 1.00 96.19 135 VAL A C 1
ATOM 1115 O O . VAL A 1 135 ? -3.795 -1.517 17.648 1.00 96.19 135 VAL A O 1
ATOM 1118 N N . CYS A 1 136 ? -4.118 -2.219 19.747 1.00 93.81 136 CYS A N 1
ATOM 1119 C CA . CYS A 1 136 ? -2.690 -2.275 20.071 1.00 93.81 136 CYS A CA 1
ATOM 1120 C C . CYS A 1 136 ? -1.956 -3.329 19.232 1.00 93.81 136 CYS A C 1
ATOM 1122 O O . CYS A 1 136 ? -0.975 -2.993 18.573 1.00 93.81 136 CYS A O 1
ATOM 1124 N N . GLU A 1 137 ? -2.474 -4.557 19.167 1.00 95.69 137 GLU A N 1
ATOM 1125 C CA . GLU A 1 137 ? -1.882 -5.629 18.356 1.00 95.69 137 GLU A CA 1
ATOM 1126 C C . GLU A 1 137 ? -1.898 -5.269 16.855 1.00 95.69 137 GLU A C 1
ATOM 1128 O O . GLU A 1 137 ? -0.904 -5.448 16.147 1.00 95.69 137 GLU A O 1
ATOM 1133 N N . ALA A 1 138 ? -2.994 -4.672 16.369 1.00 96.44 138 ALA A N 1
ATOM 1134 C CA . ALA A 1 138 ? -3.101 -4.179 14.997 1.00 96.44 138 ALA A CA 1
ATOM 1135 C C . ALA A 1 138 ? -2.045 -3.105 14.689 1.00 96.44 138 ALA A C 1
ATOM 1137 O O . ALA A 1 138 ? -1.447 -3.122 13.614 1.00 96.44 138 ALA A O 1
ATOM 1138 N N . ARG A 1 139 ? -1.775 -2.190 15.630 1.00 94.00 139 ARG A N 1
ATOM 1139 C CA . ARG A 1 139 ? -0.755 -1.142 15.478 1.00 94.00 139 ARG A CA 1
ATOM 1140 C C . ARG A 1 139 ? 0.665 -1.696 15.447 1.00 94.00 139 ARG A C 1
ATOM 1142 O O . ARG A 1 139 ? 1.473 -1.184 14.679 1.00 94.00 139 ARG A O 1
ATOM 1149 N N . GLU A 1 140 ? 0.975 -2.708 16.249 1.00 93.12 140 GLU A N 1
ATOM 1150 C CA . GLU A 1 140 ? 2.296 -3.349 16.240 1.00 93.12 140 GLU A CA 1
ATOM 1151 C C . GLU A 1 140 ? 2.560 -4.062 14.909 1.00 93.12 140 GLU A C 1
ATOM 1153 O O . GLU A 1 140 ? 3.597 -3.845 14.277 1.00 93.12 140 GLU A O 1
ATOM 1158 N N . LEU A 1 141 ? 1.585 -4.844 14.432 1.00 94.00 141 LEU A N 1
ATOM 1159 C CA . LEU A 1 141 ? 1.666 -5.504 13.127 1.00 94.00 141 LEU A CA 1
ATOM 1160 C C . LEU A 1 141 ? 1.754 -4.485 11.979 1.00 94.00 141 LEU A C 1
ATOM 1162 O O . LEU A 1 141 ? 2.495 -4.681 11.008 1.00 94.00 141 LEU A O 1
ATOM 1166 N N . TRP A 1 142 ? 1.015 -3.381 12.104 1.00 94.50 142 TRP A N 1
ATOM 1167 C CA . TRP A 1 142 ? 1.052 -2.286 11.148 1.00 94.50 142 TRP A CA 1
ATOM 1168 C C . TRP A 1 142 ? 2.422 -1.607 11.095 1.00 94.50 142 TRP A C 1
ATOM 1170 O O . TRP A 1 142 ? 2.971 -1.447 10.007 1.00 94.50 142 TRP A O 1
ATOM 1180 N N . ALA A 1 143 ? 3.009 -1.270 12.246 1.00 92.88 143 ALA A N 1
ATOM 1181 C CA . ALA A 1 143 ? 4.310 -0.610 12.321 1.00 92.88 143 ALA A CA 1
ATOM 1182 C C . ALA A 1 143 ? 5.402 -1.417 11.599 1.00 92.88 143 ALA A C 1
ATOM 1184 O O . ALA A 1 143 ? 6.106 -0.877 10.748 1.00 92.88 143 ALA A O 1
ATOM 1185 N N . ALA A 1 144 ? 5.461 -2.731 11.841 1.00 91.50 144 ALA A N 1
ATOM 1186 C CA . ALA A 1 144 ? 6.417 -3.611 11.170 1.00 91.50 144 ALA A CA 1
ATOM 1187 C C . ALA A 1 144 ? 6.236 -3.639 9.640 1.00 91.50 144 ALA A C 1
ATOM 1189 O O . ALA A 1 144 ? 7.213 -3.701 8.895 1.00 91.50 144 ALA A O 1
ATOM 1190 N N . SER A 1 145 ? 4.989 -3.578 9.163 1.00 92.62 145 SER A N 1
ATOM 1191 C CA . SER A 1 145 ? 4.682 -3.541 7.727 1.00 92.62 145 SER A CA 1
ATOM 1192 C C . SER A 1 145 ? 5.062 -2.190 7.115 1.00 92.62 145 SER A C 1
ATOM 1194 O O . SER A 1 145 ? 5.686 -2.131 6.058 1.00 92.62 145 SER A O 1
ATOM 1196 N N . ARG A 1 146 ? 4.736 -1.091 7.803 1.00 93.75 146 ARG A N 1
ATOM 1197 C CA . ARG A 1 146 ? 5.060 0.280 7.399 1.00 93.75 146 ARG A CA 1
ATOM 1198 C C . ARG A 1 146 ? 6.567 0.492 7.242 1.00 93.75 146 ARG A C 1
ATOM 1200 O O . ARG A 1 146 ? 6.990 1.072 6.242 1.00 93.75 146 ARG A O 1
ATOM 1207 N N . ASP A 1 147 ? 7.372 -0.015 8.172 1.00 93.25 147 ASP A N 1
ATOM 1208 C CA . ASP A 1 147 ? 8.834 0.103 8.118 1.00 93.25 147 ASP A CA 1
ATOM 1209 C C . ASP A 1 147 ? 9.424 -0.557 6.861 1.00 93.25 147 ASP A C 1
ATOM 1211 O O . ASP A 1 147 ? 10.342 -0.013 6.242 1.00 93.25 147 ASP A O 1
ATOM 1215 N N . GLN A 1 148 ? 8.849 -1.678 6.411 1.00 93.06 148 GLN A N 1
ATOM 1216 C CA . GLN A 1 148 ? 9.256 -2.326 5.161 1.00 93.06 148 GLN A CA 1
ATOM 1217 C C . GLN A 1 148 ? 8.980 -1.434 3.943 1.00 93.06 148 GLN A C 1
ATOM 1219 O O . GLN A 1 148 ? 9.843 -1.300 3.076 1.00 93.06 148 GLN A O 1
ATOM 1224 N N . TYR A 1 149 ? 7.820 -0.773 3.883 1.00 94.12 149 TYR A N 1
ATOM 1225 C CA . TYR A 1 149 ? 7.497 0.153 2.790 1.00 94.12 149 TYR A CA 1
ATOM 1226 C C . TYR A 1 149 ? 8.396 1.396 2.786 1.00 94.12 149 TYR A C 1
ATOM 1228 O O . TYR A 1 149 ? 8.816 1.854 1.720 1.00 94.12 149 TYR A O 1
ATOM 1236 N N . ILE A 1 150 ? 8.742 1.920 3.966 1.00 94.31 150 ILE A N 1
ATOM 1237 C CA . ILE A 1 150 ? 9.697 3.029 4.106 1.00 94.31 150 ILE A CA 1
ATOM 1238 C C . ILE A 1 150 ? 11.081 2.616 3.584 1.00 94.31 150 ILE A C 1
ATOM 1240 O O . ILE A 1 150 ? 11.718 3.380 2.848 1.00 94.31 150 ILE A O 1
ATOM 1244 N N . ALA A 1 151 ? 11.531 1.401 3.906 1.00 95.81 151 ALA A N 1
ATOM 1245 C CA . ALA A 1 151 ? 12.788 0.860 3.396 1.00 95.81 151 ALA A CA 1
ATOM 1246 C C . ALA A 1 151 ? 12.769 0.724 1.863 1.00 95.81 151 ALA A C 1
ATOM 1248 O O . ALA A 1 151 ? 13.676 1.223 1.197 1.00 95.81 151 ALA A O 1
ATOM 1249 N N . LEU A 1 152 ? 11.702 0.154 1.283 1.00 96.75 152 LEU A N 1
ATOM 1250 C CA . LEU A 1 152 ? 11.540 0.052 -0.176 1.00 96.75 152 LEU A CA 1
ATOM 1251 C C . LEU A 1 152 ? 11.655 1.421 -0.858 1.00 96.75 152 LEU A C 1
ATOM 1253 O O . LEU A 1 152 ? 12.413 1.567 -1.815 1.00 96.75 152 LEU A O 1
ATOM 1257 N N . LYS A 1 153 ? 10.957 2.439 -0.339 1.00 97.38 153 LYS A N 1
ATOM 1258 C CA . LYS A 1 153 ? 11.021 3.813 -0.863 1.00 97.38 153 LYS A CA 1
ATOM 1259 C C . LYS A 1 153 ? 12.437 4.378 -0.827 1.00 97.38 153 LYS A C 1
ATOM 1261 O O . LYS A 1 153 ? 12.873 5.004 -1.791 1.00 97.38 153 LYS A O 1
ATOM 1266 N N . THR A 1 154 ? 13.160 4.138 0.263 1.00 96.69 154 THR A N 1
ATOM 1267 C CA . THR A 1 154 ? 14.549 4.585 0.422 1.00 96.69 154 THR A CA 1
ATOM 1268 C C . THR A 1 154 ? 15.445 3.957 -0.647 1.00 96.69 154 THR A C 1
ATOM 1270 O O . THR A 1 154 ? 16.124 4.674 -1.377 1.00 96.69 154 THR A O 1
ATOM 1273 N N . HIS A 1 155 ? 15.352 2.641 -0.838 1.00 96.12 155 HIS A N 1
ATOM 1274 C CA . HIS A 1 155 ? 16.144 1.924 -1.838 1.00 96.12 155 HIS A CA 1
ATOM 1275 C C . HIS A 1 155 ? 15.788 2.308 -3.282 1.00 96.12 155 HIS A C 1
ATOM 1277 O O . HIS A 1 155 ? 16.670 2.417 -4.134 1.00 96.12 155 HIS A O 1
ATOM 1283 N N . VAL A 1 156 ? 14.513 2.573 -3.579 1.00 96.75 156 VAL A N 1
ATOM 1284 C CA . VAL A 1 156 ? 14.114 3.086 -4.899 1.00 96.75 156 VAL A CA 1
ATOM 1285 C C . VAL A 1 156 ? 14.692 4.478 -5.156 1.00 96.75 156 VAL A C 1
ATOM 1287 O O . VAL A 1 156 ? 15.169 4.731 -6.260 1.00 96.75 156 VAL A O 1
ATOM 1290 N N . ASN A 1 157 ? 14.726 5.364 -4.157 1.00 95.69 157 ASN A N 1
ATOM 1291 C CA . ASN A 1 157 ? 15.363 6.676 -4.313 1.00 95.69 157 ASN A CA 1
ATOM 1292 C C . ASN A 1 157 ? 16.866 6.549 -4.617 1.00 95.69 157 ASN A C 1
ATOM 1294 O O . ASN A 1 157 ? 17.384 7.277 -5.461 1.00 95.69 157 ASN A O 1
ATOM 1298 N N . GLU A 1 158 ? 17.560 5.597 -3.988 1.00 94.38 158 GLU A N 1
ATOM 1299 C CA . GLU A 1 158 ? 18.967 5.308 -4.295 1.00 94.38 158 GLU A CA 1
ATOM 1300 C C . GLU A 1 158 ? 19.154 4.835 -5.749 1.00 94.38 158 GLU A C 1
ATOM 1302 O O . GLU A 1 158 ? 20.059 5.313 -6.442 1.00 94.38 158 GLU A O 1
ATOM 1307 N N . LEU A 1 159 ? 18.262 3.967 -6.253 1.00 93.44 159 LEU A N 1
ATOM 1308 C CA . LEU A 1 159 ? 18.257 3.554 -7.665 1.00 93.44 159 LEU A CA 1
ATOM 1309 C C . LEU A 1 159 ? 17.986 4.721 -8.617 1.00 93.44 159 LEU A C 1
ATOM 1311 O O . LEU A 1 159 ? 18.624 4.818 -9.665 1.00 93.44 159 LEU A O 1
ATOM 1315 N N . MET A 1 160 ? 17.061 5.612 -8.264 1.00 92.75 160 MET A N 1
ATOM 1316 C CA . MET A 1 160 ? 16.743 6.801 -9.054 1.00 92.75 160 MET A CA 1
ATOM 1317 C C . MET A 1 160 ? 17.941 7.747 -9.171 1.00 92.75 160 MET A C 1
ATOM 1319 O O . MET A 1 160 ? 18.236 8.251 -10.258 1.00 92.75 160 MET A O 1
ATOM 1323 N N . GLU A 1 161 ? 18.673 7.959 -8.078 1.00 92.12 161 GLU A N 1
ATOM 1324 C CA . GLU A 1 161 ? 19.889 8.774 -8.096 1.00 92.12 161 GLU A CA 1
ATOM 1325 C C . GLU A 1 161 ? 21.014 8.116 -8.908 1.00 92.12 161 GLU A C 1
ATOM 1327 O O . GLU A 1 161 ? 21.753 8.810 -9.611 1.00 92.12 161 GLU A O 1
ATOM 1332 N N . GLU A 1 162 ? 21.143 6.785 -8.880 1.00 90.94 162 GLU A N 1
ATOM 1333 C CA . GLU A 1 162 ? 22.049 6.075 -9.792 1.00 90.94 162 GLU A CA 1
ATOM 1334 C C . GLU A 1 162 ? 21.652 6.267 -11.254 1.00 90.94 162 GLU A C 1
ATOM 1336 O O . GLU A 1 162 ? 22.486 6.649 -12.075 1.00 90.94 162 GLU A O 1
ATOM 1341 N N . GLU A 1 163 ? 20.385 6.030 -11.584 1.00 89.94 163 GLU A N 1
ATOM 1342 C CA . GLU A 1 163 ? 19.853 6.180 -12.936 1.00 89.94 163 GLU A CA 1
ATOM 1343 C C . GLU A 1 163 ? 20.159 7.586 -13.476 1.00 89.94 163 GLU A C 1
ATOM 1345 O O . GLU A 1 163 ? 20.690 7.742 -14.578 1.00 89.94 163 GLU A O 1
ATOM 1350 N N . LYS A 1 164 ? 19.927 8.618 -12.659 1.00 88.75 164 LYS A N 1
ATOM 1351 C CA . LYS A 1 164 ? 20.260 10.009 -12.979 1.00 88.75 164 LYS A CA 1
ATOM 1352 C C . LYS A 1 164 ? 21.759 10.214 -13.218 1.00 88.75 164 LYS A C 1
ATOM 1354 O O . LYS A 1 164 ? 22.134 10.866 -14.195 1.00 88.75 164 LYS A O 1
ATOM 1359 N N . ARG A 1 165 ? 22.628 9.641 -12.375 1.00 88.56 165 ARG A N 1
ATOM 1360 C CA . ARG A 1 165 ? 24.095 9.700 -12.539 1.00 88.56 165 ARG A CA 1
ATOM 1361 C C . ARG A 1 165 ? 24.579 8.979 -13.798 1.00 88.56 165 ARG A C 1
ATOM 1363 O O . ARG A 1 165 ? 25.566 9.400 -14.396 1.00 88.56 165 ARG A O 1
ATOM 1370 N N . ARG A 1 166 ? 23.904 7.915 -14.232 1.00 85.38 166 ARG A N 1
ATOM 1371 C CA . ARG A 1 166 ? 24.228 7.218 -15.487 1.00 85.38 166 ARG A CA 1
ATOM 1372 C C . ARG A 1 166 ? 23.781 8.001 -16.713 1.00 85.38 166 ARG A C 1
ATOM 1374 O O . ARG A 1 166 ? 24.552 8.114 -17.668 1.00 85.38 166 ARG A O 1
ATOM 1381 N N . ARG A 1 167 ? 22.584 8.590 -16.669 1.00 84.00 167 ARG A N 1
ATOM 1382 C CA . ARG A 1 167 ? 22.067 9.460 -17.739 1.00 84.00 167 ARG A CA 1
ATOM 1383 C C . ARG A 1 167 ? 22.946 10.688 -17.959 1.00 84.00 167 ARG A C 1
ATOM 1385 O O . ARG A 1 167 ? 23.137 11.095 -19.093 1.00 84.00 167 ARG A O 1
ATOM 1392 N N . SER A 1 168 ? 23.531 11.256 -16.903 1.00 84.94 168 SER A N 1
ATOM 1393 C CA . SER A 1 168 ? 24.442 12.399 -17.058 1.00 84.94 168 SER A CA 1
ATOM 1394 C C . SER A 1 168 ? 25.812 12.030 -17.637 1.00 84.94 168 SER A C 1
ATOM 1396 O O . SER A 1 168 ? 26.490 12.890 -18.192 1.00 84.94 168 SER A O 1
ATOM 1398 N N . ARG A 1 169 ? 26.237 10.765 -17.513 1.00 84.12 169 ARG A N 1
ATOM 1399 C CA . ARG A 1 169 ? 27.549 10.276 -17.979 1.00 84.12 169 ARG A CA 1
ATOM 1400 C C . ARG A 1 169 ? 27.514 9.613 -19.350 1.00 84.12 169 ARG A C 1
ATOM 1402 O O . ARG A 1 169 ? 28.570 9.375 -19.928 1.00 84.12 169 ARG A O 1
ATOM 1409 N N . SER A 1 170 ? 26.337 9.249 -19.843 1.00 73.00 170 SER A N 1
ATOM 1410 C CA . SER A 1 170 ? 26.196 8.464 -21.063 1.00 73.00 170 SER A CA 1
ATOM 1411 C C . SER A 1 170 ? 25.049 8.982 -21.917 1.00 73.00 170 SER A C 1
ATOM 1413 O O . SER A 1 170 ? 24.000 9.338 -21.396 1.00 73.00 170 SER A O 1
ATOM 1415 N N . ASN A 1 171 ? 25.208 8.932 -23.240 1.00 64.38 171 ASN A N 1
ATOM 1416 C CA . ASN A 1 171 ? 24.110 9.155 -24.188 1.00 64.38 171 ASN A CA 1
ATOM 1417 C C . ASN A 1 171 ? 23.169 7.934 -24.278 1.00 64.38 171 ASN A C 1
ATOM 1419 O O . ASN A 1 171 ? 22.541 7.714 -25.313 1.00 64.38 171 ASN A O 1
ATOM 1423 N N . VAL A 1 172 ? 23.117 7.083 -23.245 1.00 60.53 172 VAL A N 1
ATOM 1424 C CA . VAL A 1 172 ? 22.242 5.909 -23.249 1.00 60.53 172 VAL A CA 1
ATOM 1425 C C . VAL A 1 172 ? 20.800 6.398 -23.215 1.00 60.53 172 VAL A C 1
ATOM 1427 O O . VAL A 1 172 ? 20.402 7.135 -22.313 1.00 60.53 172 VAL A O 1
ATOM 1430 N N . LEU A 1 173 ? 20.025 5.971 -24.212 1.00 60.78 173 LEU A N 1
ATOM 1431 C CA . LEU A 1 173 ? 18.586 6.183 -24.252 1.00 60.78 173 LEU A CA 1
ATOM 1432 C C . LEU A 1 173 ? 17.968 5.492 -23.037 1.00 60.78 173 LEU A C 1
ATOM 1434 O O . LEU A 1 173 ? 17.933 4.264 -22.952 1.00 60.78 173 LEU A O 1
ATOM 1438 N N . ALA A 1 174 ? 17.510 6.296 -22.084 1.00 69.44 174 ALA A N 1
ATOM 1439 C CA . ALA A 1 174 ? 16.664 5.808 -21.016 1.00 69.44 174 ALA A CA 1
ATOM 1440 C C . ALA A 1 174 ? 15.370 5.265 -21.623 1.00 69.44 174 ALA A C 1
ATOM 1442 O O . ALA A 1 174 ? 14.779 5.911 -22.491 1.00 69.44 174 ALA A O 1
ATOM 1443 N N . TRP A 1 175 ? 14.915 4.101 -21.160 1.00 79.69 175 TRP A N 1
ATOM 1444 C CA . TRP A 1 175 ? 13.643 3.560 -21.642 1.00 79.69 175 TRP A CA 1
ATOM 1445 C C . TRP A 1 175 ? 12.461 4.438 -21.212 1.00 79.69 175 TRP A C 1
ATOM 1447 O O . TRP A 1 175 ? 11.475 4.521 -21.933 1.00 79.69 175 TRP A O 1
ATOM 1457 N N . PHE A 1 176 ? 12.600 5.133 -20.078 1.00 74.31 176 PHE A N 1
ATOM 1458 C CA . PHE A 1 176 ? 11.693 6.169 -19.603 1.00 74.31 176 PHE A CA 1
ATOM 1459 C C . PHE A 1 176 ? 12.399 7.529 -19.574 1.00 74.31 176 PHE A C 1
ATOM 1461 O O . PHE A 1 176 ? 13.387 7.727 -18.855 1.00 74.31 176 PHE A O 1
ATOM 1468 N N . ILE A 1 177 ? 11.858 8.498 -20.309 1.00 68.25 177 ILE A N 1
ATOM 1469 C CA . ILE A 1 177 ? 12.319 9.888 -20.289 1.00 68.25 177 ILE A CA 1
ATOM 1470 C C . ILE A 1 177 ? 11.241 10.727 -19.588 1.00 68.25 177 ILE A C 1
ATOM 1472 O O . ILE A 1 177 ? 10.119 10.792 -20.097 1.00 68.25 177 ILE A O 1
ATOM 1476 N N . PRO A 1 178 ? 11.535 11.352 -18.430 1.00 61.00 178 PRO A N 1
ATOM 1477 C CA . PRO A 1 178 ? 10.608 12.287 -17.809 1.00 61.00 178 PRO A CA 1
ATOM 1478 C C . PRO A 1 178 ? 10.426 13.500 -18.728 1.00 61.00 178 PRO A C 1
ATOM 1480 O O . PRO A 1 178 ? 11.390 14.011 -19.295 1.00 61.00 178 PRO A O 1
ATOM 1483 N N . LEU A 1 179 ? 9.170 13.911 -18.889 1.00 58.78 179 LEU A N 1
ATOM 1484 C CA . LEU A 1 179 ? 8.685 14.929 -19.823 1.00 58.78 179 LEU A CA 1
ATOM 1485 C C . LEU A 1 179 ? 9.632 16.144 -19.932 1.00 58.78 179 LEU A C 1
ATOM 1487 O O . LEU A 1 179 ? 9.799 16.897 -18.974 1.00 58.78 179 LEU A O 1
ATOM 1491 N N . VAL A 1 180 ? 10.208 16.371 -21.119 1.00 52.06 180 VAL A N 1
ATOM 1492 C CA . VAL A 1 180 ? 10.823 17.659 -21.481 1.00 52.06 180 VAL A CA 1
ATOM 1493 C C . VAL A 1 180 ? 9.779 18.456 -22.254 1.00 52.06 180 VAL A C 1
ATOM 1495 O O . VAL A 1 180 ? 9.155 17.939 -23.179 1.00 52.06 180 VAL A O 1
ATOM 1498 N N . LYS A 1 181 ? 9.571 19.702 -21.832 1.00 47.25 181 LYS A N 1
ATOM 1499 C CA . LYS A 1 181 ? 8.389 20.535 -22.090 1.00 47.25 181 LYS A CA 1
ATOM 1500 C C . LYS A 1 181 ? 8.041 20.821 -23.567 1.00 47.25 181 LYS A C 1
ATOM 1502 O O . LYS A 1 181 ? 6.961 21.341 -23.788 1.00 47.25 181 LYS A O 1
ATOM 1507 N N . ASP A 1 182 ? 8.866 20.451 -24.555 1.00 49.66 182 ASP A N 1
ATOM 1508 C CA . ASP A 1 182 ? 8.756 20.985 -25.930 1.00 49.66 182 ASP A CA 1
ATOM 1509 C C . ASP A 1 182 ? 9.026 19.988 -27.089 1.00 49.66 182 ASP A C 1
ATOM 1511 O O . ASP A 1 182 ? 9.379 20.402 -28.191 1.00 49.66 182 ASP A O 1
ATOM 15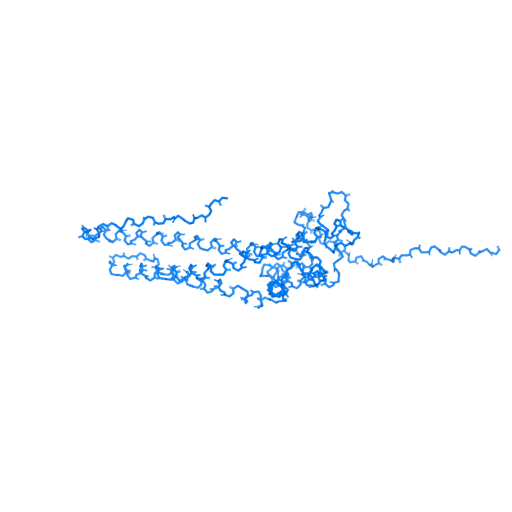15 N N . GLY A 1 183 ? 8.866 18.668 -26.912 1.00 53.19 183 GLY A N 1
ATOM 1516 C CA . GLY A 1 183 ? 9.062 17.733 -28.043 1.00 53.19 183 GLY A CA 1
ATOM 1517 C C . GLY A 1 183 ? 9.191 16.265 -27.658 1.00 53.19 183 GLY A C 1
ATOM 1518 O O . GLY A 1 183 ? 10.255 15.665 -27.790 1.00 53.19 183 GLY A O 1
ATOM 1519 N N . MET A 1 184 ? 8.115 15.694 -27.126 1.00 56.66 184 MET A N 1
ATOM 1520 C CA . MET A 1 184 ? 8.163 14.445 -26.370 1.00 56.66 184 MET A CA 1
ATOM 1521 C C . MET A 1 184 ? 8.327 13.189 -27.225 1.00 56.66 184 MET A C 1
ATOM 1523 O O . MET A 1 184 ? 7.579 12.950 -28.171 1.00 56.66 184 MET A O 1
ATOM 1527 N N . VAL A 1 185 ? 9.257 12.333 -26.803 1.00 57.72 185 VAL A N 1
ATOM 1528 C CA . VAL A 1 185 ? 9.352 10.942 -27.245 1.00 57.72 185 VAL A CA 1
ATOM 1529 C C . VAL A 1 185 ? 8.633 10.098 -26.200 1.00 57.72 185 VAL A C 1
ATOM 1531 O O . VAL A 1 185 ? 9.157 9.882 -25.108 1.00 57.72 185 VAL A O 1
ATOM 1534 N N . MET A 1 186 ? 7.418 9.649 -26.520 1.00 61.38 186 MET A N 1
ATOM 1535 C CA . MET A 1 186 ? 6.768 8.595 -25.741 1.00 61.38 186 MET A CA 1
ATOM 1536 C C . MET A 1 186 ? 7.670 7.356 -25.741 1.00 61.38 186 MET A C 1
ATOM 1538 O O . MET A 1 186 ? 8.253 7.039 -26.785 1.00 61.38 186 MET A O 1
ATOM 1542 N N . PRO A 1 187 ? 7.793 6.640 -24.612 1.00 60.88 187 PRO A N 1
ATOM 1543 C CA . PRO A 1 187 ? 8.555 5.410 -24.580 1.00 60.88 187 PRO A CA 1
ATOM 1544 C C . PRO A 1 187 ? 7.944 4.442 -25.587 1.00 60.88 187 PRO A C 1
ATOM 1546 O O . PRO A 1 187 ? 6.726 4.407 -25.802 1.00 60.88 187 PRO A O 1
ATOM 1549 N N . THR A 1 188 ? 8.802 3.664 -26.239 1.00 66.62 188 THR A N 1
ATOM 1550 C CA . THR A 1 188 ? 8.316 2.590 -27.100 1.00 66.62 188 THR A CA 1
ATOM 1551 C C . THR A 1 188 ? 7.520 1.628 -26.214 1.00 66.62 188 THR A C 1
ATOM 1553 O O . THR A 1 188 ? 8.041 1.113 -25.229 1.00 66.62 188 THR A O 1
ATOM 1556 N N . ARG A 1 189 ? 6.225 1.435 -26.513 1.00 78.00 189 ARG A N 1
ATOM 1557 C CA . ARG A 1 189 ? 5.297 0.559 -25.760 1.00 78.00 189 ARG A CA 1
ATOM 1558 C C . ARG A 1 189 ? 5.591 -0.928 -26.022 1.00 78.00 189 ARG A C 1
ATOM 1560 O O . ARG A 1 189 ? 4.695 -1.726 -26.271 1.00 78.00 189 ARG A O 1
ATOM 1567 N N . THR A 1 190 ? 6.872 -1.271 -26.094 1.00 73.19 190 THR A N 1
ATOM 1568 C CA . THR A 1 190 ? 7.407 -2.545 -26.568 1.00 73.19 190 THR A CA 1
ATOM 1569 C C . THR A 1 190 ? 8.735 -2.830 -25.877 1.00 73.19 190 THR A C 1
ATOM 1571 O O . THR A 1 190 ? 9.519 -1.912 -25.647 1.00 73.19 190 THR A O 1
ATOM 1574 N N . GLY A 1 191 ? 9.035 -4.105 -25.640 1.00 85.69 191 GLY A N 1
ATOM 1575 C CA . GLY A 1 191 ? 10.307 -4.550 -25.070 1.00 85.69 191 GLY A CA 1
ATOM 1576 C C . GLY A 1 191 ? 10.207 -4.914 -23.590 1.00 85.69 191 GLY A C 1
ATOM 1577 O O . GLY A 1 191 ? 9.197 -4.674 -22.934 1.00 85.69 191 GLY A O 1
ATOM 1578 N N . GLY A 1 192 ? 11.284 -5.502 -23.061 1.00 88.88 192 GLY A N 1
ATOM 1579 C CA . GLY A 1 192 ? 11.258 -6.150 -21.745 1.00 88.88 192 GLY A CA 1
ATOM 1580 C C . GLY A 1 192 ? 10.909 -5.224 -20.574 1.00 88.88 192 GLY A C 1
ATOM 1581 O O . GLY A 1 192 ? 10.220 -5.652 -19.656 1.00 88.88 192 GLY A O 1
ATOM 1582 N N . GLU A 1 193 ? 11.331 -3.957 -20.611 1.00 91.00 193 GLU A N 1
ATOM 1583 C CA . GLU A 1 193 ? 10.992 -2.965 -19.573 1.00 91.00 193 GLU A CA 1
ATOM 1584 C C . GLU A 1 193 ? 9.490 -2.696 -19.526 1.00 91.00 193 GLU A C 1
ATOM 1586 O O . GLU A 1 193 ? 8.878 -2.740 -18.458 1.00 91.00 193 GLU A O 1
ATOM 1591 N N . TRP A 1 194 ? 8.903 -2.469 -20.707 1.00 91.75 194 TRP A N 1
ATOM 1592 C CA . TRP A 1 194 ? 7.477 -2.223 -20.860 1.00 91.75 194 TRP A CA 1
ATOM 1593 C C . TRP A 1 194 ? 6.670 -3.434 -20.403 1.00 91.75 194 TRP A C 1
ATOM 1595 O O . TRP A 1 194 ? 5.706 -3.275 -19.666 1.00 91.75 194 TRP A O 1
ATOM 1605 N N . ASP A 1 195 ? 7.095 -4.646 -20.763 1.00 94.00 195 ASP A N 1
ATOM 1606 C CA . ASP A 1 195 ? 6.400 -5.872 -20.369 1.00 94.00 195 ASP A CA 1
ATOM 1607 C C . ASP A 1 195 ? 6.422 -6.096 -18.851 1.00 94.00 195 ASP A C 1
ATOM 1609 O O . ASP A 1 195 ? 5.407 -6.492 -18.275 1.00 94.00 195 ASP A O 1
ATOM 1613 N N . ILE A 1 196 ? 7.557 -5.836 -18.189 1.00 95.00 196 ILE A N 1
ATOM 1614 C CA . ILE A 1 196 ? 7.672 -5.924 -16.724 1.00 95.00 196 ILE A CA 1
ATOM 1615 C C . ILE A 1 196 ? 6.763 -4.882 -16.066 1.00 95.00 196 ILE A C 1
ATOM 1617 O O . ILE A 1 196 ? 5.972 -5.221 -15.188 1.00 95.00 196 ILE A O 1
ATOM 1621 N N . TYR A 1 197 ? 6.831 -3.632 -16.524 1.00 95.94 197 TYR A N 1
ATOM 1622 C CA . TYR A 1 197 ? 5.999 -2.552 -16.006 1.00 95.94 197 TYR A CA 1
ATOM 1623 C C . TYR A 1 197 ? 4.501 -2.824 -16.202 1.00 95.94 197 TYR A C 1
ATOM 1625 O O . TYR A 1 197 ? 3.711 -2.694 -15.270 1.00 95.94 197 TYR A O 1
ATOM 1633 N N . ARG A 1 198 ? 4.099 -3.271 -17.395 1.00 95.75 198 ARG A N 1
ATOM 1634 C CA . ARG A 1 198 ? 2.702 -3.566 -17.724 1.00 95.75 198 ARG A CA 1
ATOM 1635 C C . ARG A 1 198 ? 2.143 -4.698 -16.865 1.00 95.75 198 ARG A C 1
ATOM 1637 O O . ARG A 1 198 ? 0.983 -4.639 -16.465 1.00 95.75 198 ARG A O 1
ATOM 1644 N N . LYS A 1 199 ? 2.953 -5.721 -16.577 1.00 97.81 199 LYS A N 1
ATOM 1645 C CA . LYS A 1 199 ? 2.588 -6.806 -15.652 1.00 97.81 199 LYS A CA 1
ATOM 1646 C C . LYS A 1 199 ? 2.364 -6.288 -14.234 1.00 97.81 199 LYS A C 1
ATOM 1648 O O . LYS A 1 199 ? 1.352 -6.638 -13.634 1.00 97.81 199 LYS A O 1
ATOM 1653 N N . TRP A 1 200 ? 3.246 -5.416 -13.747 1.00 98.06 200 TRP A N 1
ATOM 1654 C CA . TRP A 1 200 ? 3.080 -4.787 -12.440 1.00 98.06 200 TRP A CA 1
ATOM 1655 C C . TRP A 1 200 ? 1.815 -3.921 -12.378 1.00 98.06 200 TRP A C 1
ATOM 1657 O O . TRP A 1 200 ? 1.004 -4.093 -11.474 1.00 98.06 200 TRP A O 1
ATOM 1667 N N . ILE A 1 201 ? 1.575 -3.071 -13.385 1.00 97.56 201 ILE A N 1
ATOM 1668 C CA . ILE A 1 201 ? 0.346 -2.265 -13.480 1.00 97.56 201 ILE A CA 1
ATOM 1669 C C . ILE A 1 201 ? -0.899 -3.150 -13.497 1.00 97.56 201 ILE A C 1
ATOM 1671 O O . ILE A 1 201 ? -1.874 -2.848 -12.811 1.00 97.56 201 ILE A O 1
ATOM 1675 N N . TRP A 1 202 ? -0.875 -4.255 -14.245 1.00 97.75 202 TRP A N 1
ATOM 1676 C CA . TRP A 1 202 ? -1.982 -5.210 -14.306 1.00 97.75 202 TRP A CA 1
ATOM 1677 C C . TRP A 1 202 ? -2.284 -5.885 -12.963 1.00 97.75 202 TRP A C 1
ATOM 1679 O O . TRP A 1 202 ? -3.442 -6.197 -12.684 1.00 97.75 202 TRP A O 1
ATOM 1689 N N . ALA A 1 203 ? -1.266 -6.099 -12.129 1.00 98.06 203 ALA A N 1
ATOM 1690 C CA . ALA A 1 203 ? -1.429 -6.679 -10.802 1.00 98.06 203 ALA A CA 1
ATOM 1691 C C . ALA A 1 203 ? -2.183 -5.754 -9.824 1.00 98.06 203 ALA A C 1
ATOM 1693 O O . ALA A 1 203 ? -2.675 -6.232 -8.801 1.00 98.06 203 ALA A O 1
ATOM 1694 N N . LEU A 1 204 ? -2.303 -4.453 -10.128 1.00 97.00 204 LEU A N 1
ATOM 1695 C CA . LEU A 1 204 ? -2.958 -3.482 -9.251 1.00 97.00 204 LEU A CA 1
ATOM 1696 C C . LEU A 1 204 ? -4.498 -3.612 -9.279 1.00 97.00 204 LEU A C 1
ATOM 1698 O O . LEU A 1 204 ? -5.098 -3.664 -10.362 1.00 97.00 204 LEU A O 1
ATOM 1702 N N . PRO A 1 205 ? -5.175 -3.587 -8.113 1.00 95.88 205 PRO A N 1
ATOM 1703 C CA . PRO A 1 205 ? -6.629 -3.739 -8.025 1.00 95.88 205 PRO A CA 1
ATOM 1704 C C . PRO A 1 205 ? -7.418 -2.705 -8.851 1.00 95.88 205 PRO A C 1
ATOM 1706 O O . PRO A 1 205 ? -8.420 -3.027 -9.490 1.00 95.88 205 PRO A O 1
ATOM 1709 N N . GLU A 1 206 ? -7.002 -1.440 -8.829 1.00 95.00 206 GLU A N 1
ATOM 1710 C CA . GLU A 1 206 ? -7.636 -0.337 -9.557 1.00 95.00 206 GLU A CA 1
ATOM 1711 C C . GLU A 1 206 ? -7.471 -0.445 -11.073 1.00 95.00 206 GLU A C 1
ATOM 1713 O O . GLU A 1 206 ? -8.395 -0.087 -11.812 1.00 95.00 206 GLU A O 1
ATOM 1718 N N . THR A 1 207 ? -6.352 -1.000 -11.540 1.00 96.25 207 THR A N 1
ATOM 1719 C CA . THR A 1 207 ? -6.143 -1.291 -12.958 1.00 96.25 207 THR A CA 1
ATOM 1720 C C . THR A 1 207 ? -7.125 -2.356 -13.410 1.00 96.25 207 THR A C 1
ATOM 1722 O O . THR A 1 207 ? -7.799 -2.170 -14.421 1.00 96.25 207 THR A O 1
ATOM 1725 N N . GLN A 1 208 ? -7.277 -3.441 -12.644 1.00 96.56 208 GLN A N 1
ATOM 1726 C CA . GLN A 1 208 ? -8.230 -4.501 -12.978 1.00 96.56 208 GLN A CA 1
ATOM 1727 C C . GLN A 1 208 ? -9.663 -3.966 -13.070 1.00 96.56 208 GLN A C 1
ATOM 1729 O O . GLN A 1 208 ? -10.360 -4.251 -14.044 1.00 96.56 208 GLN A O 1
ATOM 1734 N N . ARG A 1 209 ? -10.081 -3.126 -12.112 1.00 96.44 209 ARG A N 1
ATOM 1735 C CA . ARG A 1 209 ? -11.390 -2.451 -12.159 1.00 96.44 209 ARG A CA 1
ATOM 1736 C C . ARG A 1 209 ? -11.530 -1.544 -13.384 1.00 96.44 209 ARG A C 1
ATOM 1738 O O . ARG A 1 209 ? -12.567 -1.556 -14.040 1.00 96.44 209 ARG A O 1
ATOM 1745 N N . SER A 1 210 ? -10.490 -0.785 -13.718 1.00 95.62 210 SER A N 1
ATOM 1746 C CA . SER A 1 210 ? -10.491 0.119 -14.875 1.00 95.62 210 SER A CA 1
ATOM 1747 C C . SER A 1 210 ? -10.582 -0.631 -16.206 1.00 95.62 210 SER A C 1
ATOM 1749 O O . SER A 1 210 ? -11.297 -0.197 -17.108 1.00 95.62 210 SER A O 1
ATOM 1751 N N . VAL A 1 211 ? -9.905 -1.776 -16.322 1.00 95.88 211 VAL A N 1
ATOM 1752 C CA . VAL A 1 211 ? -9.984 -2.639 -17.509 1.00 95.88 211 VAL A CA 1
ATOM 1753 C C . VAL A 1 211 ? -11.351 -3.312 -17.617 1.00 95.88 211 VAL A C 1
ATOM 1755 O O . VAL A 1 211 ? -11.917 -3.362 -18.705 1.00 95.88 211 VAL A O 1
ATOM 1758 N N . GLN A 1 212 ? -11.939 -3.755 -16.500 1.00 95.88 212 GLN A N 1
ATOM 1759 C CA . GLN A 1 212 ? -13.321 -4.257 -16.474 1.00 95.88 212 GLN A CA 1
ATOM 1760 C C . GLN A 1 212 ? -14.339 -3.191 -16.907 1.00 95.88 212 GLN A C 1
ATOM 1762 O O . GLN A 1 212 ? -15.356 -3.527 -17.508 1.00 95.88 212 GLN A O 1
ATOM 1767 N N . ALA A 1 213 ? -14.049 -1.913 -16.652 1.00 95.88 213 ALA A N 1
ATOM 1768 C CA . ALA A 1 213 ? -14.836 -0.779 -17.131 1.00 95.88 213 ALA A CA 1
ATOM 1769 C C . ALA A 1 213 ? -14.563 -0.402 -18.606 1.00 95.88 213 ALA A C 1
ATOM 1771 O O . ALA A 1 213 ? -15.113 0.582 -19.092 1.00 95.88 213 ALA A O 1
ATOM 1772 N N . GLY A 1 214 ? -13.729 -1.165 -19.325 1.00 94.88 214 GLY A N 1
ATOM 1773 C CA . GLY A 1 214 ? -13.492 -1.015 -20.764 1.00 94.88 214 GLY A CA 1
ATOM 1774 C C . GLY A 1 214 ? -12.244 -0.221 -21.156 1.00 94.88 214 GLY A C 1
ATOM 1775 O O . GLY A 1 214 ? -11.982 -0.076 -22.348 1.00 94.88 214 GLY A O 1
ATOM 1776 N N . ARG A 1 215 ? -11.440 0.274 -20.203 1.00 93.94 215 ARG A N 1
ATOM 1777 C CA . ARG A 1 215 ? -10.181 0.970 -20.529 1.00 93.94 215 ARG A CA 1
ATOM 1778 C C . ARG A 1 215 ? -9.106 -0.025 -20.967 1.00 93.94 215 ARG A C 1
ATOM 1780 O O . ARG A 1 215 ? -8.978 -1.106 -20.395 1.00 93.94 215 ARG A O 1
ATOM 1787 N N . SER A 1 216 ? -8.276 0.354 -21.939 1.00 95.00 216 SER A N 1
ATOM 1788 C CA . SER A 1 216 ? -7.127 -0.474 -22.321 1.00 95.00 216 SER A CA 1
ATOM 1789 C C . SER A 1 216 ? -6.021 -0.417 -21.254 1.00 95.00 216 SER A C 1
ATOM 1791 O O . SER A 1 216 ? -5.757 0.639 -20.672 1.00 95.00 216 SER A O 1
ATOM 1793 N N . LEU A 1 217 ? -5.347 -1.547 -21.012 1.00 94.38 217 LEU A N 1
ATOM 1794 C CA . LEU A 1 217 ? -4.228 -1.632 -20.065 1.00 94.38 217 LEU A CA 1
ATOM 1795 C C . LEU A 1 217 ? -3.073 -0.702 -20.457 1.00 94.38 217 LEU A C 1
ATOM 1797 O O . LEU A 1 217 ? -2.509 -0.037 -19.595 1.00 94.38 217 LEU A O 1
ATOM 1801 N N . ASP A 1 218 ? -2.757 -0.614 -21.750 1.00 91.25 218 ASP A N 1
ATOM 1802 C CA . ASP A 1 218 ? -1.696 0.269 -22.238 1.00 91.25 218 ASP A CA 1
ATOM 1803 C C . ASP A 1 218 ? -2.052 1.747 -22.025 1.00 91.25 218 ASP A C 1
ATOM 1805 O O . ASP A 1 218 ? -1.182 2.535 -21.659 1.00 91.25 218 ASP A O 1
ATOM 1809 N N . THR A 1 219 ? -3.324 2.132 -22.194 1.00 89.50 219 THR A N 1
ATOM 1810 C CA . THR A 1 219 ? -3.792 3.499 -21.901 1.00 89.50 219 THR A CA 1
ATOM 1811 C C . THR A 1 219 ? -3.607 3.830 -20.421 1.00 89.50 219 THR A C 1
ATOM 1813 O O . THR A 1 219 ? -3.117 4.910 -20.094 1.00 89.50 219 THR A O 1
ATOM 1816 N N . ILE A 1 220 ? -3.962 2.906 -19.521 1.00 92.94 220 ILE A N 1
ATOM 1817 C CA . ILE A 1 220 ? -3.770 3.085 -18.074 1.00 92.94 220 ILE A CA 1
ATOM 1818 C C . ILE A 1 220 ? -2.275 3.193 -17.749 1.00 92.94 220 ILE A C 1
ATOM 1820 O O . ILE A 1 220 ? -1.861 4.163 -17.127 1.00 92.94 220 ILE A O 1
ATOM 1824 N N . ALA A 1 221 ? -1.454 2.256 -18.225 1.00 92.88 221 ALA A N 1
ATOM 1825 C CA . ALA A 1 221 ? -0.012 2.230 -17.978 1.00 92.88 221 ALA A CA 1
ATOM 1826 C C . ALA A 1 221 ? 0.691 3.517 -18.456 1.00 92.88 221 ALA A C 1
ATOM 1828 O O . ALA A 1 221 ? 1.531 4.081 -17.760 1.00 92.88 221 ALA A O 1
ATOM 1829 N N . VAL A 1 222 ? 0.324 4.037 -19.630 1.00 88.44 222 VAL A N 1
ATOM 1830 C CA . VAL A 1 222 ? 0.847 5.324 -20.113 1.00 88.44 222 VAL A CA 1
ATOM 1831 C C . VAL A 1 222 ? 0.410 6.482 -19.216 1.00 88.44 222 VAL A C 1
ATOM 1833 O O . VAL A 1 222 ? 1.231 7.339 -18.899 1.00 88.44 222 VAL A O 1
ATOM 1836 N N . HIS A 1 223 ? -0.862 6.513 -18.814 1.00 88.75 223 HIS A N 1
ATOM 1837 C CA . HIS A 1 223 ? -1.400 7.563 -17.950 1.00 88.75 223 HIS A CA 1
ATOM 1838 C C . HIS A 1 223 ? -0.691 7.605 -16.589 1.00 88.75 223 HIS A C 1
ATOM 1840 O O . HIS A 1 223 ? -0.342 8.683 -16.117 1.00 88.75 223 HIS A O 1
ATOM 1846 N N . GLU A 1 224 ? -0.428 6.443 -15.991 1.00 90.62 224 GLU A N 1
ATOM 1847 C CA . GLU A 1 224 ? 0.278 6.343 -14.709 1.00 90.62 224 GLU A CA 1
ATOM 1848 C C . GLU A 1 224 ? 1.742 6.809 -14.799 1.00 90.62 224 GLU A C 1
ATOM 1850 O O . GLU A 1 224 ? 2.239 7.467 -13.885 1.00 90.62 224 GLU A O 1
ATOM 1855 N N . LEU A 1 225 ? 2.443 6.526 -15.904 1.00 86.88 225 LEU A N 1
ATOM 1856 C CA . LEU A 1 225 ? 3.804 7.039 -16.129 1.00 86.88 225 LEU A CA 1
ATOM 1857 C C . LEU A 1 225 ? 3.849 8.546 -16.427 1.00 86.88 225 LEU A C 1
ATOM 1859 O O . LEU A 1 225 ? 4.859 9.194 -16.143 1.00 86.88 225 LEU A O 1
ATOM 1863 N N . TYR A 1 226 ? 2.787 9.099 -17.019 1.00 83.06 226 TYR A N 1
ATOM 1864 C CA . TYR A 1 226 ? 2.729 10.475 -17.522 1.00 83.06 226 TYR A CA 1
ATOM 1865 C C . TYR A 1 226 ? 1.422 11.185 -17.126 1.00 83.06 226 TYR A C 1
ATOM 1867 O O . TYR A 1 226 ? 0.611 11.528 -17.998 1.00 83.06 226 TYR A O 1
ATOM 1875 N N . PRO A 1 227 ? 1.205 11.442 -15.822 1.00 77.62 227 PRO A N 1
ATOM 1876 C CA . PRO A 1 227 ? -0.003 12.113 -15.360 1.00 77.62 227 PRO A CA 1
ATOM 1877 C C . PRO A 1 227 ? -0.102 13.519 -15.973 1.00 77.62 227 PRO A C 1
ATOM 1879 O O . PRO A 1 227 ? 0.836 14.314 -15.891 1.00 77.62 227 PRO A O 1
ATOM 1882 N N . GLY A 1 228 ? -1.243 13.819 -16.603 1.00 69.12 228 GLY A N 1
ATOM 1883 C CA . GLY A 1 228 ? -1.533 15.120 -17.226 1.00 69.12 228 GLY A CA 1
ATOM 1884 C C . GLY A 1 228 ? -1.266 15.231 -18.733 1.00 69.12 228 GLY A C 1
ATOM 1885 O O . GLY A 1 228 ? -1.427 16.316 -19.284 1.00 69.12 228 GLY A O 1
ATOM 1886 N N . TYR A 1 229 ? -0.872 14.148 -19.415 1.00 67.19 229 TYR A N 1
ATOM 1887 C CA . TYR A 1 229 ? -0.655 14.164 -20.873 1.00 67.19 229 TYR A CA 1
ATOM 1888 C C . TYR A 1 229 ? -1.886 13.751 -21.703 1.00 67.19 229 TYR A C 1
ATOM 1890 O O . TYR A 1 229 ? -1.905 13.957 -22.915 1.00 67.19 229 TYR A O 1
ATOM 1898 N N . TRP A 1 230 ? -2.921 13.170 -21.092 1.00 58.91 230 TRP A N 1
ATOM 1899 C CA . TRP A 1 230 ? -4.106 12.766 -21.850 1.00 58.91 230 TRP A CA 1
ATOM 1900 C C . TRP A 1 230 ? -5.039 13.966 -22.059 1.00 58.91 230 TRP A C 1
ATOM 1902 O O . TRP A 1 230 ? -5.465 14.553 -21.062 1.00 58.91 230 TRP A O 1
ATOM 1912 N N . PRO A 1 231 ? -5.372 14.349 -23.306 1.00 51.00 231 PRO A N 1
ATOM 1913 C CA . PRO A 1 231 ? -6.448 15.302 -23.530 1.00 51.00 231 PRO A CA 1
ATOM 1914 C C . PRO A 1 231 ? -7.745 14.690 -22.985 1.00 51.00 231 PRO A C 1
ATOM 1916 O O . PRO A 1 231 ? -8.073 13.547 -23.299 1.00 51.00 231 PRO A O 1
ATOM 1919 N N . GLU A 1 232 ? -8.472 15.434 -22.150 1.00 53.38 232 GLU A N 1
ATOM 1920 C CA . GLU A 1 232 ? -9.753 14.995 -21.564 1.00 53.38 232 GLU A CA 1
ATOM 1921 C C . GLU A 1 232 ? -10.824 14.695 -22.633 1.00 53.38 232 GLU A C 1
ATOM 1923 O O . GLU A 1 232 ? -11.843 14.061 -22.354 1.00 53.38 232 GLU A O 1
ATOM 1928 N N . ASP A 1 233 ? -10.554 15.069 -23.884 1.00 50.12 233 ASP A N 1
ATOM 1929 C CA . ASP A 1 233 ? -11.395 14.857 -25.054 1.00 50.12 233 ASP A CA 1
ATOM 1930 C C . ASP A 1 233 ? -11.288 13.415 -25.579 1.00 50.12 233 ASP A C 1
ATOM 1932 O O . ASP A 1 233 ? -10.742 13.190 -26.653 1.00 50.12 233 ASP A O 1
ATOM 1936 N N . GLY A 1 234 ? -11.778 12.457 -24.782 1.00 49.59 234 GLY A N 1
ATOM 1937 C CA . GLY A 1 234 ? -12.285 11.089 -25.042 1.00 49.59 234 GLY A CA 1
ATOM 1938 C C . GLY A 1 234 ? -12.150 10.360 -26.395 1.00 49.59 234 GLY A C 1
ATOM 1939 O O . GLY A 1 234 ? -12.920 9.435 -26.646 1.00 49.59 234 GLY A O 1
ATOM 1940 N N . HIS A 1 235 ? -11.217 10.700 -27.274 1.00 47.88 235 HIS A N 1
ATOM 1941 C CA . HIS A 1 235 ? -11.009 10.038 -28.549 1.00 47.88 235 HIS A CA 1
ATOM 1942 C C . HIS A 1 235 ? -9.894 9.005 -28.405 1.00 47.88 235 HIS A C 1
ATOM 1944 O O . HIS A 1 235 ? -8.722 9.282 -28.653 1.00 47.88 235 HIS A O 1
ATOM 1950 N N . ASP A 1 236 ? -10.284 7.773 -28.073 1.00 47.84 236 ASP A N 1
ATOM 1951 C CA . ASP A 1 236 ? -9.483 6.561 -28.285 1.00 47.84 236 ASP A CA 1
ATOM 1952 C C . ASP A 1 236 ? -9.324 6.269 -29.798 1.00 47.84 236 ASP A C 1
ATOM 1954 O O . ASP A 1 236 ? -9.619 5.183 -30.291 1.00 47.84 236 ASP A O 1
ATOM 1958 N N . HIS A 1 237 ? -8.853 7.245 -30.577 1.00 43.25 237 HIS A N 1
ATOM 1959 C CA . HIS A 1 237 ? -8.381 7.025 -31.940 1.00 43.25 237 HIS A CA 1
ATOM 1960 C C . HIS A 1 237 ? -6.868 6.838 -31.916 1.00 43.25 237 HIS A C 1
ATOM 1962 O O . HIS A 1 237 ? -6.096 7.693 -32.341 1.00 43.25 237 HIS A O 1
ATOM 1968 N N . VAL A 1 238 ? -6.442 5.670 -31.442 1.00 45.00 238 VAL A N 1
ATOM 1969 C CA . VAL A 1 238 ? -5.188 5.093 -31.921 1.00 45.00 238 VAL A CA 1
ATOM 1970 C C . VAL A 1 238 ? -5.577 4.046 -32.952 1.00 45.00 238 VAL A C 1
ATOM 1972 O O . VAL A 1 238 ? -5.735 2.868 -32.641 1.00 45.00 238 VAL A O 1
ATOM 1975 N N . GLU A 1 239 ? -5.728 4.482 -34.207 1.00 41.22 239 GLU A N 1
ATOM 1976 C CA . GLU A 1 239 ? -5.363 3.589 -35.301 1.00 41.22 239 GLU A CA 1
ATOM 1977 C C . GLU A 1 239 ? -3.940 3.124 -34.994 1.00 41.22 239 GLU A C 1
ATOM 1979 O O . GLU A 1 239 ? -3.025 3.940 -34.852 1.00 41.22 239 GLU A O 1
ATOM 1984 N N . LEU A 1 240 ? -3.777 1.815 -34.801 1.00 41.94 240 LEU A N 1
ATOM 1985 C CA . LEU A 1 240 ? -2.483 1.153 -34.727 1.00 41.94 240 LEU A CA 1
ATOM 1986 C C . LEU A 1 240 ? -1.752 1.454 -36.037 1.00 41.94 240 LEU A C 1
ATOM 1988 O O . LEU A 1 240 ? -1.887 0.731 -37.023 1.00 41.94 240 LEU A O 1
ATOM 1992 N N . GLY A 1 241 ? -1.039 2.581 -36.052 1.00 37.59 241 GLY A N 1
ATOM 1993 C CA . GLY A 1 241 ? -0.248 3.032 -37.175 1.00 37.59 241 GLY A CA 1
ATOM 1994 C C . GLY A 1 241 ? 0.691 1.906 -37.553 1.00 37.59 241 GLY A C 1
ATOM 1995 O O . GLY A 1 241 ? 1.523 1.483 -36.747 1.00 37.59 241 GLY A O 1
ATOM 1996 N N . GLN A 1 242 ? 0.511 1.397 -38.769 1.00 34.53 242 GLN A N 1
ATOM 1997 C CA . GLN A 1 242 ? 1.414 0.421 -39.349 1.00 34.53 242 GLN A CA 1
ATOM 1998 C C . GLN A 1 242 ? 2.863 0.889 -39.160 1.00 34.53 242 GLN A C 1
ATOM 2000 O O . GLN A 1 242 ? 3.130 2.096 -39.247 1.00 34.53 242 GLN A O 1
ATOM 2005 N N . PRO A 1 243 ? 3.805 -0.032 -38.893 1.00 34.56 243 PRO A N 1
ATOM 2006 C CA . PRO A 1 243 ? 5.201 0.328 -38.716 1.00 34.56 243 PRO A CA 1
ATOM 2007 C C . PRO A 1 243 ? 5.669 1.108 -39.945 1.00 34.56 243 PRO A C 1
ATOM 2009 O O . PRO A 1 243 ? 5.698 0.581 -41.057 1.00 34.56 243 PRO A O 1
ATOM 2012 N N . ARG A 1 244 ? 6.020 2.386 -39.756 1.00 39.47 244 ARG A N 1
ATOM 2013 C CA . ARG A 1 244 ? 6.708 3.147 -40.799 1.00 39.47 244 ARG A CA 1
ATOM 2014 C C . ARG A 1 244 ? 8.029 2.427 -41.080 1.00 39.47 244 ARG A C 1
ATOM 2016 O O . ARG A 1 244 ? 8.761 2.161 -40.123 1.00 39.47 244 ARG A O 1
ATOM 2023 N N . PRO A 1 245 ? 8.362 2.115 -42.343 1.00 31.75 245 PRO A N 1
ATOM 2024 C CA . PRO A 1 245 ? 9.661 1.552 -42.658 1.00 31.75 245 PRO A CA 1
ATOM 2025 C C . PRO A 1 245 ? 10.737 2.565 -42.259 1.00 31.75 245 PRO A C 1
ATOM 2027 O O . PRO A 1 245 ? 10.805 3.679 -42.782 1.00 31.75 245 PRO A O 1
ATOM 2030 N N . LEU A 1 246 ? 11.561 2.182 -41.286 1.00 40.22 246 LEU A N 1
ATOM 2031 C CA . LEU A 1 246 ? 12.849 2.818 -41.053 1.00 40.22 246 LEU A CA 1
ATOM 2032 C C . LEU A 1 246 ? 13.719 2.514 -42.280 1.00 40.22 246 LEU A C 1
ATOM 2034 O O . LEU A 1 246 ? 13.735 1.379 -42.745 1.00 40.22 246 LEU A O 1
ATOM 2038 N N . PHE A 1 247 ? 14.436 3.529 -42.765 1.00 36.41 247 PHE A N 1
ATOM 2039 C CA . PHE A 1 247 ? 15.310 3.540 -43.950 1.00 36.41 247 PHE A CA 1
ATOM 2040 C C . PHE A 1 247 ? 14.631 3.854 -45.291 1.00 36.41 247 PHE A C 1
ATOM 2042 O O . PHE A 1 247 ? 14.395 2.996 -46.136 1.00 36.41 247 PHE A O 1
ATOM 2049 N N . GLY A 1 248 ? 14.459 5.154 -45.542 1.00 35.22 248 GLY A N 1
ATOM 2050 C CA . GLY A 1 248 ? 14.498 5.690 -46.898 1.00 35.22 248 GLY A CA 1
ATOM 2051 C C . GLY A 1 248 ? 15.933 5.658 -47.427 1.00 35.22 248 GLY A C 1
ATOM 2052 O O . GLY A 1 248 ? 16.680 6.616 -47.251 1.00 35.22 248 GLY A O 1
ATOM 2053 N N . ILE A 1 249 ? 16.320 4.560 -48.075 1.00 37.00 249 ILE A N 1
ATOM 2054 C CA . ILE A 1 249 ? 17.377 4.595 -49.089 1.00 37.00 249 ILE A CA 1
ATOM 2055 C C . ILE A 1 249 ? 16.655 4.860 -50.406 1.00 37.00 249 ILE A C 1
ATOM 2057 O O . ILE A 1 249 ? 15.933 4.002 -50.909 1.00 37.00 249 ILE A O 1
ATOM 2061 N N . ALA A 1 250 ? 16.802 6.072 -50.937 1.00 36.38 250 ALA A N 1
ATOM 2062 C CA . ALA A 1 250 ? 16.326 6.386 -52.276 1.00 36.38 250 ALA A CA 1
ATOM 2063 C C . ALA A 1 250 ? 17.044 5.476 -53.297 1.00 36.38 250 ALA A C 1
ATOM 2065 O O . ALA A 1 250 ? 18.273 5.353 -53.225 1.00 36.38 250 ALA A O 1
ATOM 2066 N N . PRO A 1 251 ? 16.333 4.839 -54.244 1.00 38.66 251 PRO A N 1
ATOM 2067 C CA . PRO A 1 251 ? 16.985 4.130 -55.335 1.00 38.66 251 PRO A CA 1
ATOM 2068 C C . PRO A 1 251 ? 17.749 5.130 -56.214 1.00 38.66 251 PRO A C 1
ATOM 2070 O O . PRO A 1 251 ? 17.238 6.198 -56.557 1.00 38.66 251 PRO A O 1
ATOM 2073 N N . ARG A 1 252 ? 19.000 4.794 -56.555 1.00 38.41 252 ARG A N 1
ATOM 2074 C CA . ARG A 1 252 ? 19.797 5.547 -57.534 1.00 38.41 252 ARG A CA 1
ATOM 2075 C C . ARG A 1 252 ? 19.096 5.499 -58.897 1.00 38.41 252 ARG A C 1
ATOM 2077 O O . ARG A 1 252 ? 18.640 4.422 -59.274 1.00 38.41 252 ARG A O 1
ATOM 2084 N N . PRO A 1 253 ? 19.054 6.604 -59.657 1.00 49.72 253 PRO A N 1
ATOM 2085 C CA . PRO A 1 253 ? 18.638 6.540 -61.047 1.00 49.72 253 PRO A CA 1
ATOM 2086 C C . PRO A 1 253 ? 19.693 5.772 -61.852 1.00 49.72 253 PRO A C 1
ATOM 2088 O O . PRO A 1 253 ? 20.880 6.107 -61.823 1.00 49.72 253 PRO A O 1
ATOM 2091 N N . GLU A 1 254 ? 19.251 4.730 -62.548 1.00 50.50 254 GLU A N 1
ATOM 2092 C CA . GLU A 1 254 ? 20.015 4.095 -63.616 1.00 50.50 254 GLU A CA 1
ATOM 2093 C C . GLU A 1 254 ? 20.159 5.107 -64.761 1.00 50.50 254 GLU A C 1
ATOM 2095 O O . GLU A 1 254 ? 19.167 5.606 -65.292 1.00 50.50 254 GLU A O 1
ATOM 2100 N N . MET A 1 255 ? 21.401 5.457 -65.101 1.00 48.19 255 MET A N 1
ATOM 2101 C CA . MET A 1 255 ? 21.711 6.156 -66.344 1.00 48.19 255 MET A CA 1
ATOM 2102 C C . MET A 1 255 ? 21.844 5.108 -67.450 1.00 48.19 255 MET A C 1
ATOM 2104 O O . MET A 1 255 ? 22.776 4.304 -67.416 1.00 48.19 255 MET A O 1
ATOM 2108 N N . ASN A 1 256 ? 20.913 5.150 -68.402 1.00 56.00 256 ASN A N 1
ATOM 2109 C CA . ASN A 1 256 ? 21.169 4.792 -69.797 1.00 56.00 256 ASN A CA 1
ATOM 2110 C C . ASN A 1 256 ? 21.560 6.058 -70.559 1.00 56.00 256 ASN A C 1
ATOM 2112 O O . ASN A 1 256 ? 20.931 7.108 -70.284 1.00 56.00 256 ASN A O 1
#

pLDDT: mean 82.59, std 19.92, range [29.34, 98.19]

Foldseek 3Di:
DPPDDPDDPPPPPPVVPDDPVRLLVVLLVLLVVLVVLLVVLVVVLVVLVVLLLVLLLLLLQFDVCLLPVDPPLDDPVLSVLLCLSNQAQALVSVCVLCVLVVVLVVLSVVLVVLSDRDPDSVSSVVSSVSSVVSSVVSVVSSVVSSVSSVSSSVSSVSSSVVRVVVVVVDPDDRLHDDDDPPDDDDRDCDDDSNVSLLSSLCNDPVLVVVVVVPDDSSVVSSCSNPPPPDDPPPDPPPPVPDDDDDDDPDDDDDDD